Protein AF-A0A653YBW3-F1 (afdb_monomer_lite)

Foldseek 3Di:
DDDDDDDDDDDDDDDPDDDPPPPPPPPVDDDPLLLLLAKKKWKDWQNHFIWIWHRAPPQKIFTGRVDPLVCLPAPFRIWGWDQDPQQWIWTWTDNPPWIKIKIFRADSVFQKTHFIAIDTDPDRHDPGGMIMHLQDQDDDFLSNVAMKKWWFKADPDTWIKIWGRDSVQKIKIFTRDRDSRDDQFRIWIWGWGDDPQKIKIKIDTPRDPWIKIAIWGQDPVQRKTKTAMDTDPDRHDGTIIMIHGSSDD

Sequence (249 aa):
MKTNFYKIPTLLLLAIFGLISCSKDDETSEPAQNKVLLGLFDLTINGSIEANLLFEEGNKVTYGFGTIYDMVAQPGRRATYTIDSNNLIKFSTTDGATTFNYKATYEPSTGKLLNGTYGLGTAFEGGGSFTGQKYNPNSTGFSLIKGYWVGKYNKISEKPFYAVFEENSQITTGADGPSLFIQAGSISKGNYIISGNTISGTCTYIEGAGSYSFTGMYDATTKKITGTYGFGSNTSGEGTFFLENKNHN

Secondary structure (DSSP, 8-state):
-------------------------------HHHHHH-EEEEEEETTTEEEEEEEETTTEEEEEES-STTTTT-TT-EEEEEE-TT-EEEEEEE-SS-EEEEEEEEETTTTEEEEEEEEETT-SSSSEEEEEEE----SSTHHHH-EEEEEEE-SSS-EEEEEEE-TTSEEEEEESSSSTTS-TTSEEEEEEEEETTEEEEEEEETTSS-EEEEEEEEETTTTEEEEEEEETT-SSSSEEEEEEESS--

Radius of gyration: 25.26 Å; chains: 1; bounding box: 99×62×60 Å

Structure (mmCIF, N/CA/C/O backbone):
data_AF-A0A653YBW3-F1
#
_entry.id   AF-A0A653YBW3-F1
#
loop_
_atom_site.group_PDB
_atom_site.id
_atom_site.type_symbol
_atom_site.label_atom_id
_atom_site.label_alt_id
_atom_site.label_comp_id
_atom_site.label_asym_id
_atom_site.label_entity_id
_atom_site.label_seq_id
_atom_site.pdbx_PDB_ins_code
_atom_site.Cartn_x
_atom_site.Cartn_y
_atom_site.Cartn_z
_atom_site.occupancy
_atom_site.B_iso_or_equiv
_atom_site.auth_seq_id
_atom_site.auth_comp_id
_atom_site.auth_asym_id
_atom_site.auth_atom_id
_atom_site.pdbx_PDB_model_num
ATOM 1 N N . MET A 1 1 ? -77.264 -34.589 -36.351 1.00 37.94 1 MET A N 1
ATOM 2 C CA . MET A 1 1 ? -77.207 -35.880 -37.071 1.00 37.94 1 MET A CA 1
ATOM 3 C C . MET A 1 1 ? -75.788 -36.429 -36.916 1.00 37.94 1 MET A C 1
ATOM 5 O O . MET A 1 1 ? -74.868 -35.727 -37.295 1.00 37.94 1 MET A O 1
ATOM 9 N N . LYS A 1 2 ? -75.647 -37.610 -36.290 1.00 34.66 2 LYS A N 1
ATOM 10 C CA . LYS A 1 2 ? -74.469 -38.513 -36.210 1.00 34.66 2 LYS A CA 1
ATOM 11 C C . LYS A 1 2 ? -73.102 -37.974 -35.717 1.00 34.66 2 LYS A C 1
ATOM 13 O O . LYS A 1 2 ? -72.329 -37.394 -36.463 1.00 34.66 2 LYS A O 1
ATOM 18 N N . THR A 1 3 ? -72.842 -38.268 -34.438 1.00 37.47 3 THR A N 1
ATOM 19 C CA . THR A 1 3 ? -71.632 -38.884 -33.833 1.00 37.47 3 THR A CA 1
ATOM 20 C C . THR A 1 3 ? -70.337 -38.997 -34.656 1.00 37.47 3 THR A C 1
ATOM 22 O O . THR A 1 3 ? -70.353 -39.592 -35.729 1.00 37.47 3 THR A O 1
ATOM 25 N N . ASN A 1 4 ? -69.191 -38.659 -34.040 1.00 33.28 4 ASN A N 1
ATOM 26 C CA . ASN A 1 4 ? -68.244 -39.682 -33.555 1.00 33.28 4 ASN A CA 1
ATOM 27 C C . ASN A 1 4 ? -67.143 -39.123 -32.630 1.00 33.28 4 ASN A C 1
ATOM 29 O O . ASN A 1 4 ? -66.404 -38.207 -32.972 1.00 33.28 4 ASN A O 1
ATOM 33 N N . PHE A 1 5 ? -67.042 -39.761 -31.463 1.00 38.62 5 PHE A N 1
ATOM 34 C CA . PHE A 1 5 ? -65.903 -39.784 -30.547 1.00 38.62 5 PHE A CA 1
ATOM 35 C C . PHE A 1 5 ? -64.743 -40.588 -31.151 1.00 38.62 5 PHE A C 1
ATOM 37 O O . PHE A 1 5 ? -64.993 -41.689 -31.630 1.00 38.62 5 PHE A O 1
ATOM 44 N N . TYR A 1 6 ? -63.493 -40.140 -30.976 1.00 34.44 6 TYR A N 1
ATOM 45 C CA . TYR A 1 6 ? -62.326 -41.025 -30.814 1.00 34.44 6 TYR A CA 1
ATOM 46 C C . TYR A 1 6 ? -61.244 -40.382 -29.911 1.00 34.44 6 TYR A C 1
ATOM 48 O O . TYR A 1 6 ? -60.567 -39.441 -30.295 1.00 34.44 6 TYR A O 1
ATOM 56 N N . LYS A 1 7 ? -61.161 -40.913 -28.682 1.00 29.69 7 LYS A N 1
ATOM 57 C CA . LYS A 1 7 ? -59.983 -41.328 -27.878 1.00 29.69 7 LYS A CA 1
ATOM 58 C C . LYS A 1 7 ? -58.704 -40.439 -27.783 1.00 29.69 7 LYS A C 1
ATOM 60 O O . LYS A 1 7 ? -57.866 -40.425 -28.672 1.00 29.69 7 LYS A O 1
ATOM 65 N N . ILE A 1 8 ? -58.569 -39.845 -26.585 1.00 38.62 8 ILE A N 1
ATOM 66 C CA . ILE A 1 8 ? -57.420 -39.477 -25.691 1.00 38.62 8 ILE A CA 1
ATOM 67 C C . ILE A 1 8 ? -56.161 -40.393 -25.866 1.00 38.62 8 ILE A C 1
ATOM 69 O O . ILE A 1 8 ? -56.404 -41.573 -26.139 1.00 38.62 8 ILE A O 1
ATOM 73 N N . PRO A 1 9 ? -54.864 -39.964 -25.687 1.00 41.53 9 PRO A N 1
ATOM 74 C CA . PRO A 1 9 ? -54.309 -39.380 -24.440 1.00 41.53 9 PRO A CA 1
ATOM 75 C C . PRO A 1 9 ? -53.191 -38.296 -24.472 1.00 41.53 9 PRO A C 1
ATOM 77 O O . PRO A 1 9 ? -52.224 -38.379 -25.212 1.00 41.53 9 PRO A O 1
ATOM 80 N N . THR A 1 10 ? -53.321 -37.360 -23.518 1.00 33.19 10 THR A N 1
ATOM 81 C CA . THR A 1 10 ? -52.372 -37.057 -22.416 1.00 33.19 10 THR A CA 1
ATOM 82 C C . THR A 1 10 ? -50.974 -36.449 -22.681 1.00 33.19 10 THR A C 1
ATOM 84 O O . THR A 1 10 ? -50.139 -37.021 -23.367 1.00 33.19 10 THR A O 1
ATOM 87 N N . LEU A 1 11 ? -50.705 -35.382 -21.904 1.00 30.22 11 LEU A N 1
ATOM 88 C CA . LEU A 1 11 ? -49.413 -34.818 -21.456 1.00 30.22 11 LEU A CA 1
ATOM 89 C C . LEU A 1 11 ? -48.608 -33.929 -22.433 1.00 30.22 11 LEU A C 1
ATOM 91 O O . LEU A 1 11 ? -47.812 -34.422 -23.218 1.00 30.22 11 LEU A O 1
ATOM 95 N N . LEU A 1 12 ? -48.691 -32.602 -22.260 1.00 31.30 12 LEU A N 1
ATOM 96 C CA . LEU A 1 12 ? -47.583 -31.816 -21.684 1.00 31.30 12 LEU A CA 1
ATOM 97 C C . LEU A 1 12 ? -48.048 -30.381 -21.372 1.00 31.30 12 LEU A C 1
ATOM 99 O O . LEU A 1 12 ? -48.324 -29.581 -22.261 1.00 31.30 12 LEU A O 1
ATOM 103 N N . LEU A 1 13 ? -48.117 -30.068 -20.082 1.00 34.12 13 LEU A N 1
ATOM 104 C CA . LEU A 1 13 ? -48.164 -28.717 -19.539 1.00 34.12 13 LEU A CA 1
ATOM 105 C C . LEU A 1 13 ? -46.779 -28.487 -18.933 1.00 34.12 13 LEU A C 1
ATOM 107 O O . LEU A 1 13 ? -46.472 -29.158 -17.955 1.00 34.12 13 LEU A O 1
ATOM 111 N N . LEU A 1 14 ? -45.941 -27.597 -19.470 1.00 32.06 14 LEU A N 1
ATOM 112 C CA . LEU A 1 14 ? -44.833 -27.038 -18.687 1.00 32.06 14 LEU A CA 1
ATOM 113 C C . LEU A 1 14 ? -44.337 -25.702 -19.266 1.00 32.06 14 LEU A C 1
ATOM 115 O O . LEU A 1 14 ? -43.696 -25.644 -20.308 1.00 32.06 14 LEU A O 1
ATOM 119 N N . ALA A 1 15 ? -44.684 -24.651 -18.524 1.00 33.03 15 ALA A N 1
ATOM 120 C CA . ALA A 1 15 ? -43.889 -23.468 -18.207 1.00 33.03 15 ALA A CA 1
ATOM 121 C C . ALA A 1 15 ? -43.160 -22.730 -19.348 1.00 33.03 15 ALA A C 1
ATOM 123 O O . ALA A 1 15 ? -42.004 -22.996 -19.664 1.00 33.03 15 ALA A O 1
ATOM 124 N N . ILE A 1 16 ? -43.788 -21.645 -19.810 1.00 39.59 16 ILE A N 1
ATOM 125 C CA . ILE A 1 16 ? -43.070 -20.465 -20.302 1.00 39.59 16 ILE A CA 1
ATOM 126 C C . ILE A 1 16 ? -42.488 -19.757 -19.068 1.00 39.59 16 ILE A C 1
ATOM 128 O O . ILE A 1 16 ? -43.143 -18.928 -18.444 1.00 39.59 16 ILE A O 1
ATOM 132 N N . PHE A 1 17 ? -41.267 -20.126 -18.689 1.00 42.62 17 PHE A N 1
ATOM 133 C CA . PHE A 1 17 ? -40.368 -19.282 -17.904 1.00 42.62 17 PHE A CA 1
ATOM 134 C C . PHE A 1 17 ? -39.073 -19.159 -18.700 1.00 42.62 17 PHE A C 1
ATOM 136 O O . PHE A 1 17 ? -38.342 -20.129 -18.873 1.00 42.62 17 PHE A O 1
ATOM 143 N N . GLY A 1 18 ? -38.825 -17.961 -19.223 1.00 31.19 18 GLY A N 1
ATOM 144 C CA . GLY A 1 18 ? -37.705 -17.672 -20.110 1.00 31.19 18 GLY A CA 1
ATOM 145 C C . GLY A 1 18 ? -37.198 -16.248 -19.929 1.00 31.19 18 GLY A C 1
ATOM 146 O O . GLY A 1 18 ? -37.353 -15.429 -20.820 1.00 31.19 18 GLY A O 1
ATOM 147 N N . LEU A 1 19 ? -36.599 -16.009 -18.760 1.00 36.69 19 LEU A N 1
ATOM 148 C CA . LEU A 1 19 ? -35.452 -15.120 -18.537 1.00 36.69 19 LEU A CA 1
ATOM 149 C C . LEU A 1 19 ? -35.658 -13.613 -18.784 1.00 36.69 19 LEU A C 1
ATOM 151 O O . LEU A 1 19 ? -35.244 -13.052 -19.795 1.00 36.69 19 LEU A O 1
ATOM 155 N N . ILE A 1 20 ? -36.129 -12.927 -17.737 1.00 37.75 20 ILE A N 1
ATOM 156 C CA . ILE A 1 20 ? -35.604 -11.596 -17.406 1.00 37.75 20 ILE A CA 1
ATOM 157 C C . ILE A 1 20 ? -34.143 -11.822 -17.004 1.00 37.75 20 ILE A C 1
ATOM 159 O O . ILE A 1 20 ? -33.853 -12.274 -15.897 1.00 37.75 20 ILE A O 1
ATOM 163 N N . SER A 1 21 ? -33.224 -11.582 -17.936 1.00 34.16 21 SER A N 1
ATOM 164 C CA . SER A 1 21 ? -31.803 -11.481 -17.629 1.00 34.16 21 SER A CA 1
ATOM 165 C C . SER A 1 21 ? -31.597 -10.196 -16.834 1.00 34.16 21 SER A C 1
ATOM 167 O O . SER A 1 21 ? -31.519 -9.113 -17.409 1.00 34.16 21 SER A O 1
ATOM 169 N N . CYS A 1 22 ? -31.527 -10.307 -15.508 1.00 33.34 22 CYS A N 1
ATOM 170 C CA . CYS A 1 22 ? -30.838 -9.311 -14.699 1.00 33.34 22 CYS A CA 1
ATOM 171 C C . CYS A 1 22 ? -29.383 -9.277 -15.177 1.00 33.34 22 CYS A C 1
ATOM 173 O O . CYS A 1 22 ? -28.614 -10.185 -14.860 1.00 33.34 22 CYS A O 1
ATOM 175 N N . SER A 1 23 ? -29.007 -8.253 -15.946 1.00 36.53 23 SER A N 1
ATOM 176 C CA . SER A 1 23 ? -27.605 -7.871 -16.061 1.00 36.53 23 SER A CA 1
ATOM 177 C C . SER A 1 23 ? -27.161 -7.473 -14.658 1.00 36.53 23 SER A C 1
ATOM 179 O O . SER A 1 23 ? -27.485 -6.388 -14.178 1.00 36.53 23 SER A O 1
ATOM 181 N N . LYS A 1 24 ? -26.494 -8.392 -13.958 1.00 37.97 24 LYS A N 1
ATOM 182 C CA . LYS A 1 24 ? -25.564 -7.979 -12.916 1.00 37.97 24 LYS A CA 1
ATOM 183 C C . LYS A 1 24 ? -24.558 -7.085 -13.616 1.00 37.97 24 LYS A C 1
ATOM 185 O O . LYS A 1 24 ? -23.998 -7.500 -14.628 1.00 37.97 24 LYS A O 1
ATOM 190 N N . ASP A 1 25 ? -24.421 -5.871 -13.110 1.00 38.66 25 ASP A N 1
ATOM 191 C CA . ASP A 1 25 ? -23.331 -4.985 -13.468 1.00 38.66 25 ASP A CA 1
ATOM 192 C C . ASP A 1 25 ? -22.033 -5.798 -13.480 1.00 38.66 25 ASP A C 1
ATOM 194 O O . ASP A 1 25 ? -21.747 -6.538 -12.532 1.00 38.66 25 ASP A O 1
ATOM 198 N N . ASP A 1 26 ? -21.305 -5.719 -14.593 1.00 37.00 26 ASP A N 1
ATOM 199 C CA . ASP A 1 26 ? -19.960 -6.258 -14.724 1.00 37.00 26 ASP A CA 1
ATOM 200 C C . ASP A 1 26 ? -19.077 -5.557 -13.682 1.00 37.00 26 ASP A C 1
ATOM 202 O O . ASP A 1 26 ? -18.454 -4.528 -13.946 1.00 37.00 26 ASP A O 1
ATOM 206 N N . GLU A 1 27 ? -18.990 -6.122 -12.476 1.00 39.19 27 GLU A N 1
ATOM 207 C CA . GLU A 1 27 ? -17.760 -6.024 -11.706 1.00 39.19 27 GLU A CA 1
ATOM 208 C C . GLU A 1 27 ? -16.686 -6.651 -12.593 1.00 39.19 27 GLU A C 1
ATOM 210 O O . GLU A 1 27 ? -16.589 -7.874 -12.705 1.00 39.19 27 GLU A O 1
ATOM 215 N N . THR A 1 28 ? -15.926 -5.812 -13.296 1.00 44.81 28 THR A N 1
ATOM 216 C CA . THR A 1 28 ? -14.785 -6.238 -14.100 1.00 44.81 28 THR A CA 1
ATOM 217 C C . THR A 1 28 ? -13.853 -7.033 -13.196 1.00 44.81 28 THR A C 1
ATOM 219 O O . THR A 1 28 ? -13.110 -6.461 -12.398 1.00 44.81 28 THR A O 1
ATOM 222 N N . SER A 1 29 ? -13.937 -8.360 -13.262 1.00 57.56 29 SER A N 1
ATOM 223 C CA . SER A 1 29 ? -13.185 -9.226 -12.370 1.00 57.56 29 SER A CA 1
ATOM 224 C C . SER A 1 29 ? -11.706 -9.102 -12.716 1.00 57.56 29 SER A C 1
ATOM 226 O O . SER A 1 29 ? -11.280 -9.520 -13.794 1.00 57.56 29 SER A O 1
ATOM 228 N N . GLU A 1 30 ? -10.925 -8.514 -11.813 1.00 61.69 30 GLU A N 1
ATOM 229 C CA . GLU A 1 30 ? -9.475 -8.421 -11.956 1.00 61.69 30 GLU A CA 1
ATOM 230 C C . GLU A 1 30 ? -8.876 -9.835 -12.120 1.00 61.69 30 GLU A C 1
ATOM 232 O O . GLU A 1 30 ? -9.265 -10.750 -11.376 1.00 61.69 30 GLU A O 1
ATOM 237 N N . PRO A 1 31 ? -7.976 -10.063 -13.101 1.00 63.50 31 PRO A N 1
ATOM 238 C CA . PRO A 1 31 ? -7.475 -11.400 -13.382 1.00 63.50 31 PRO A CA 1
ATOM 239 C C . PRO A 1 31 ? -6.697 -11.943 -12.181 1.00 63.50 31 PRO A C 1
ATOM 241 O O . PRO A 1 31 ? -6.038 -11.206 -11.449 1.00 63.50 31 PRO A O 1
ATOM 244 N N . ALA A 1 32 ? -6.764 -13.261 -11.984 1.00 72.94 32 ALA A N 1
ATOM 245 C CA . ALA A 1 32 ? -6.237 -13.920 -10.788 1.00 72.94 32 ALA A CA 1
ATOM 246 C C . ALA A 1 32 ? -4.762 -13.585 -10.506 1.00 72.94 32 ALA A C 1
ATOM 248 O O . ALA A 1 32 ? -4.379 -13.429 -9.353 1.00 72.94 32 ALA A O 1
ATOM 249 N N . GLN A 1 33 ? -3.957 -13.420 -11.557 1.00 72.25 33 GLN A N 1
ATOM 250 C CA . GLN A 1 33 ? -2.538 -13.087 -11.462 1.00 72.25 33 GLN A CA 1
ATOM 251 C C . GLN A 1 33 ? -2.285 -11.711 -10.821 1.00 72.25 33 GLN A C 1
ATOM 253 O O . GLN A 1 33 ? -1.340 -11.554 -10.052 1.00 72.25 33 GLN A O 1
ATOM 258 N N . ASN A 1 34 ? -3.168 -10.742 -11.064 1.00 76.50 34 ASN A N 1
ATOM 259 C CA . ASN A 1 34 ? -3.069 -9.393 -10.504 1.00 76.50 34 ASN A CA 1
ATOM 260 C C . ASN A 1 34 ? -3.438 -9.398 -9.018 1.00 76.50 34 ASN A C 1
ATOM 262 O O . ASN A 1 34 ? -2.811 -8.709 -8.218 1.00 76.50 34 ASN A O 1
ATOM 266 N N . LYS A 1 35 ? -4.381 -10.261 -8.617 1.00 78.62 35 LYS A N 1
ATOM 267 C CA . LYS A 1 35 ? -4.765 -10.411 -7.206 1.00 78.62 35 LYS A CA 1
ATOM 268 C C . LYS A 1 35 ? -3.614 -10.887 -6.323 1.00 78.62 35 LYS A C 1
ATOM 270 O O . LYS A 1 35 ? -3.547 -10.498 -5.162 1.00 78.62 35 LYS A O 1
ATOM 275 N N . VAL A 1 36 ? -2.689 -11.684 -6.863 1.00 84.56 36 VAL A N 1
ATOM 276 C CA . VAL A 1 36 ? -1.523 -12.161 -6.098 1.00 84.56 36 VAL A CA 1
ATOM 277 C C . VAL A 1 36 ? -0.568 -11.008 -5.751 1.00 84.56 36 VAL A C 1
ATOM 279 O O . VAL A 1 36 ? 0.085 -11.030 -4.705 1.00 84.56 36 VAL A O 1
ATOM 282 N N . LEU A 1 37 ? -0.533 -9.963 -6.583 1.00 91.06 37 LEU A N 1
ATOM 283 C CA . LEU A 1 37 ? 0.321 -8.799 -6.365 1.00 91.06 37 LEU A CA 1
ATOM 284 C C . LEU A 1 37 ? -0.200 -7.824 -5.326 1.00 91.06 37 LEU A C 1
ATOM 286 O O . LEU A 1 37 ? 0.612 -7.086 -4.790 1.00 91.06 37 LEU A O 1
ATOM 290 N N . LEU A 1 38 ? -1.499 -7.810 -5.028 1.00 91.94 38 LEU A N 1
ATOM 291 C CA . LEU A 1 38 ? -2.073 -6.851 -4.084 1.00 91.94 38 LEU A CA 1
ATOM 292 C C . LEU A 1 38 ? -1.309 -6.867 -2.758 1.00 91.94 38 LEU A C 1
ATOM 294 O O . LEU A 1 38 ? -1.116 -7.930 -2.171 1.00 91.94 38 LEU A O 1
ATOM 298 N N . GLY A 1 39 ? -0.866 -5.696 -2.302 1.00 93.94 39 GLY A N 1
ATOM 299 C CA . GLY A 1 39 ? -0.124 -5.550 -1.055 1.00 93.94 39 GLY A CA 1
ATOM 300 C C . GLY A 1 39 ? 1.074 -4.605 -1.124 1.00 93.94 39 GLY A C 1
ATOM 301 O O . GLY A 1 39 ? 1.464 -4.102 -2.180 1.00 93.94 39 GLY A O 1
ATOM 302 N N . LEU A 1 40 ? 1.657 -4.373 0.051 1.00 94.62 40 LEU A N 1
ATOM 303 C CA . LEU A 1 40 ? 2.881 -3.599 0.246 1.00 94.62 40 LEU A CA 1
ATOM 304 C C . LEU A 1 40 ? 4.116 -4.486 0.049 1.00 94.62 40 LEU A C 1
ATOM 306 O O . LEU A 1 40 ? 4.190 -5.590 0.588 1.00 94.62 40 LEU A O 1
ATOM 310 N N . PHE A 1 41 ? 5.100 -3.975 -0.680 1.00 94.81 41 PHE A N 1
ATOM 311 C CA . PHE A 1 41 ? 6.393 -4.594 -0.931 1.00 94.81 41 PHE A CA 1
ATOM 312 C C . PHE A 1 41 ? 7.493 -3.691 -0.397 1.00 94.81 41 PHE A C 1
ATOM 314 O O . PHE A 1 41 ? 7.485 -2.484 -0.647 1.00 94.81 41 PHE A O 1
ATOM 321 N N . ASP A 1 42 ? 8.465 -4.293 0.274 1.00 93.31 42 ASP A N 1
ATOM 322 C CA . ASP A 1 42 ? 9.748 -3.655 0.540 1.00 93.31 42 ASP A CA 1
ATOM 323 C C . ASP A 1 42 ? 10.657 -3.850 -0.671 1.00 93.31 42 ASP A C 1
ATOM 325 O O . ASP A 1 42 ? 10.697 -4.933 -1.263 1.00 93.31 42 ASP A O 1
ATOM 329 N N . LEU A 1 43 ? 11.369 -2.795 -1.050 1.00 94.06 43 LEU A N 1
ATOM 330 C CA . LEU A 1 43 ? 12.325 -2.777 -2.146 1.00 94.06 43 LEU A CA 1
ATOM 331 C C . LEU A 1 43 ? 13.732 -2.494 -1.629 1.00 94.06 43 LEU A C 1
ATOM 333 O O . LEU A 1 43 ? 13.931 -1.660 -0.747 1.00 94.06 43 LEU A O 1
ATOM 337 N N . THR A 1 44 ? 14.714 -3.087 -2.300 1.00 95.00 44 THR A N 1
ATOM 338 C CA . THR A 1 44 ? 16.110 -2.655 -2.227 1.00 95.00 44 THR A CA 1
ATOM 339 C C . THR A 1 44 ? 16.579 -2.272 -3.623 1.00 95.00 44 THR A C 1
ATOM 341 O O . THR A 1 44 ? 16.703 -3.122 -4.506 1.00 95.00 44 THR A O 1
ATOM 344 N N . ILE A 1 45 ? 16.845 -0.986 -3.833 1.00 93.81 45 ILE A N 1
ATOM 345 C CA . ILE A 1 45 ? 17.334 -0.425 -5.093 1.00 93.81 45 ILE A CA 1
ATOM 346 C C . ILE A 1 45 ? 18.856 -0.290 -5.014 1.00 93.81 45 ILE A C 1
ATOM 348 O O . ILE A 1 45 ? 19.404 0.199 -4.026 1.00 93.81 45 ILE A O 1
ATOM 352 N N . ASN A 1 46 ? 19.547 -0.747 -6.059 1.00 95.06 46 ASN A N 1
ATOM 353 C CA . ASN A 1 46 ? 21.008 -0.727 -6.190 1.00 95.06 46 ASN A CA 1
ATOM 354 C C . ASN A 1 46 ? 21.752 -1.301 -4.965 1.00 95.06 46 ASN A C 1
ATOM 356 O O . ASN A 1 46 ? 22.876 -0.908 -4.668 1.00 95.06 46 ASN A O 1
ATOM 360 N N . GLY A 1 47 ? 21.114 -2.237 -4.254 1.00 92.12 47 GLY A N 1
ATOM 361 C CA . GLY A 1 47 ? 21.681 -2.944 -3.106 1.00 92.12 47 GLY A CA 1
ATOM 362 C C . GLY A 1 47 ? 21.681 -2.184 -1.776 1.00 92.12 47 GLY A C 1
ATOM 363 O O . GLY A 1 47 ? 22.095 -2.770 -0.782 1.00 92.12 47 GLY A O 1
ATOM 364 N N . SER A 1 48 ? 21.232 -0.925 -1.722 1.00 91.88 48 SER A N 1
ATOM 365 C CA . SER A 1 48 ? 21.331 -0.117 -0.492 1.00 91.88 48 SER A CA 1
ATOM 366 C C . SER A 1 48 ? 20.201 0.880 -0.250 1.00 91.88 48 SER A C 1
ATOM 368 O O . SER A 1 48 ? 20.048 1.347 0.875 1.00 91.88 48 SER A O 1
ATOM 370 N N . ILE A 1 49 ? 19.422 1.234 -1.271 1.00 92.00 49 ILE A N 1
ATOM 371 C CA . ILE A 1 49 ? 18.363 2.235 -1.140 1.00 92.00 49 ILE A CA 1
ATOM 372 C C . ILE A 1 49 ? 17.052 1.521 -0.826 1.00 92.00 49 ILE A C 1
ATOM 374 O O . ILE A 1 49 ? 16.571 0.721 -1.631 1.00 92.00 49 ILE A O 1
ATOM 378 N N . GLU A 1 50 ? 16.473 1.830 0.328 1.00 91.44 50 GLU A N 1
ATOM 379 C CA . GLU A 1 50 ? 15.174 1.308 0.745 1.00 91.44 50 GLU A CA 1
ATOM 380 C C . GLU A 1 50 ? 14.031 2.110 0.118 1.00 91.44 50 GLU A C 1
ATOM 382 O O . GLU A 1 50 ? 14.070 3.339 0.006 1.00 91.44 50 GLU A O 1
ATOM 387 N N . ALA A 1 51 ? 13.012 1.391 -0.334 1.00 91.50 51 ALA A N 1
ATOM 388 C CA . ALA A 1 51 ? 11.826 1.953 -0.959 1.00 91.50 51 ALA A CA 1
ATOM 389 C C . ALA A 1 51 ? 10.640 1.001 -0.772 1.00 91.50 51 ALA A C 1
ATOM 391 O O . ALA A 1 51 ? 10.805 -0.140 -0.338 1.00 91.50 51 ALA A O 1
ATOM 392 N N . ASN A 1 52 ? 9.449 1.440 -1.171 1.00 92.69 52 ASN A N 1
ATOM 393 C CA . ASN A 1 52 ? 8.250 0.614 -1.155 1.00 92.69 52 ASN A CA 1
ATOM 394 C C . ASN A 1 52 ? 7.506 0.638 -2.488 1.00 92.69 52 ASN A C 1
ATOM 396 O O . ASN A 1 52 ? 7.490 1.645 -3.197 1.00 92.69 52 ASN A O 1
ATOM 400 N N . LEU A 1 53 ? 6.842 -0.475 -2.802 1.00 93.81 53 LEU A N 1
ATOM 401 C CA . LEU A 1 53 ? 5.752 -0.501 -3.776 1.00 93.81 53 LEU A CA 1
ATOM 402 C C . LEU A 1 53 ? 4.473 -0.904 -3.073 1.00 93.81 53 LEU A C 1
ATOM 404 O O . LEU A 1 53 ? 4.457 -1.872 -2.321 1.00 93.81 53 LEU A O 1
ATOM 408 N N . LEU A 1 54 ? 3.392 -0.204 -3.368 1.00 94.06 54 LEU A N 1
ATOM 409 C CA . LEU A 1 54 ? 2.054 -0.635 -3.006 1.00 94.06 54 LEU A CA 1
ATOM 410 C C . LEU A 1 54 ? 1.304 -0.997 -4.279 1.00 94.06 54 LEU A C 1
ATOM 412 O O . LEU A 1 54 ? 1.049 -0.114 -5.093 1.00 94.06 54 LEU A O 1
ATOM 416 N N . PHE A 1 55 ? 0.944 -2.267 -4.430 1.00 93.38 55 PHE A N 1
ATOM 417 C CA . PHE A 1 55 ? 0.045 -2.731 -5.480 1.00 93.38 55 PHE A CA 1
ATOM 418 C C . PHE A 1 55 ? -1.387 -2.777 -4.946 1.00 93.38 55 PHE A C 1
ATOM 420 O O . PHE A 1 55 ? -1.651 -3.363 -3.894 1.00 93.38 55 PHE A O 1
ATOM 427 N N . GLU A 1 56 ? -2.310 -2.170 -5.682 1.00 90.94 56 GLU A N 1
ATOM 428 C CA . GLU A 1 56 ? -3.725 -2.059 -5.332 1.00 90.94 56 GLU A CA 1
ATOM 429 C C . GLU A 1 56 ? -4.613 -2.563 -6.473 1.00 90.94 56 GLU A C 1
ATOM 431 O O . GLU A 1 56 ? -4.159 -2.738 -7.610 1.00 90.94 56 GLU A O 1
ATOM 436 N N . GLU A 1 57 ? -5.896 -2.745 -6.158 1.00 87.50 57 GLU A N 1
ATOM 437 C CA . GLU A 1 57 ? -6.920 -3.143 -7.122 1.00 87.50 57 GLU A CA 1
ATOM 438 C C . GLU A 1 57 ? -6.995 -2.166 -8.304 1.00 87.50 57 GLU A C 1
ATOM 440 O O . GLU A 1 57 ? -6.693 -0.969 -8.200 1.00 87.50 57 GLU A O 1
ATOM 445 N N . GLY A 1 58 ? -7.407 -2.689 -9.460 1.00 86.44 58 GLY A N 1
ATOM 446 C CA . GLY A 1 58 ? -7.486 -1.906 -10.694 1.00 86.44 58 GLY A CA 1
ATOM 447 C C . GLY A 1 58 ? -6.116 -1.650 -11.323 1.00 86.44 58 GLY A C 1
ATOM 448 O O . GLY A 1 58 ? -5.914 -0.627 -11.988 1.00 86.44 58 GLY A O 1
ATOM 449 N N . ASN A 1 59 ? -5.178 -2.579 -11.114 1.00 90.31 59 ASN A N 1
ATOM 450 C CA . ASN A 1 59 ? -3.818 -2.548 -11.645 1.00 90.31 59 ASN A CA 1
ATOM 451 C C . ASN A 1 59 ? -3.031 -1.302 -11.242 1.00 90.31 59 ASN A C 1
ATOM 453 O O . ASN A 1 59 ? -2.284 -0.748 -12.052 1.00 90.31 59 ASN A O 1
ATOM 457 N N . LYS A 1 60 ? -3.208 -0.819 -10.013 1.00 90.19 60 LYS A N 1
ATOM 458 C CA . LYS A 1 60 ? -2.534 0.394 -9.550 1.00 90.19 60 LYS A CA 1
ATOM 459 C C . LYS A 1 60 ? -1.286 0.055 -8.762 1.00 90.19 60 LYS A C 1
ATOM 461 O O . LYS A 1 60 ? -1.256 -0.918 -8.018 1.00 90.19 60 LYS A O 1
ATOM 466 N N . VAL A 1 61 ? -0.246 0.858 -8.954 1.00 92.19 61 VAL A N 1
ATOM 467 C CA . VAL A 1 61 ? 0.999 0.749 -8.198 1.00 92.19 61 VAL A CA 1
ATOM 468 C C . VAL A 1 61 ? 1.463 2.128 -7.762 1.00 92.19 61 VAL A C 1
ATOM 470 O O . VAL A 1 61 ? 1.500 3.052 -8.575 1.00 92.19 61 VAL A O 1
ATOM 473 N N . THR A 1 62 ? 1.830 2.266 -6.495 1.00 90.38 62 THR A N 1
ATOM 474 C CA . THR A 1 62 ? 2.431 3.485 -5.948 1.00 90.38 62 THR A CA 1
ATOM 475 C C . THR A 1 62 ? 3.863 3.200 -5.532 1.00 90.38 62 THR A C 1
ATOM 477 O O . THR A 1 62 ? 4.119 2.222 -4.832 1.00 90.38 62 THR A O 1
ATOM 480 N N . TYR A 1 63 ? 4.786 4.058 -5.961 1.00 87.75 63 TYR A N 1
ATOM 481 C CA . TYR A 1 63 ? 6.193 3.994 -5.576 1.00 87.75 63 TYR A CA 1
ATOM 482 C C . TYR A 1 63 ? 6.499 4.965 -4.440 1.00 87.75 63 TYR A C 1
ATOM 484 O O . TYR A 1 63 ? 6.314 6.164 -4.628 1.00 87.75 63 TYR A O 1
ATOM 492 N N . GLY A 1 64 ? 6.996 4.439 -3.316 1.00 78.75 64 GLY A N 1
ATOM 493 C CA . GLY A 1 64 ? 7.494 5.168 -2.148 1.00 78.75 64 GLY A CA 1
ATOM 494 C C . GLY A 1 64 ? 9.014 5.208 -2.080 1.00 78.75 64 GLY A C 1
ATOM 495 O O . GLY A 1 64 ? 9.653 4.161 -2.057 1.00 78.75 64 GLY A O 1
ATOM 496 N N . PHE A 1 65 ? 9.597 6.406 -2.018 1.00 76.94 65 PHE A N 1
ATOM 497 C CA . PHE A 1 65 ? 11.002 6.606 -1.648 1.00 76.94 65 PHE A CA 1
ATOM 498 C C . PHE A 1 65 ? 11.072 6.788 -0.128 1.00 76.94 65 PHE A C 1
ATOM 500 O O . PHE A 1 65 ? 10.655 7.827 0.374 1.00 76.94 65 PHE A O 1
ATOM 507 N N . GLY A 1 66 ? 11.528 5.767 0.598 1.00 76.25 66 GLY A N 1
ATOM 508 C CA . GLY A 1 66 ? 11.405 5.686 2.057 1.00 76.25 66 GLY A CA 1
ATOM 509 C C . GLY A 1 66 ? 10.085 5.057 2.509 1.00 76.25 66 GLY A C 1
ATOM 510 O O . GLY A 1 66 ? 10.116 3.973 3.076 1.00 76.25 66 GLY A O 1
ATOM 511 N N . THR A 1 67 ? 8.946 5.705 2.236 1.00 86.50 67 THR A N 1
ATOM 512 C CA . THR A 1 67 ? 7.606 5.236 2.648 1.00 86.50 67 THR A CA 1
ATOM 513 C C . THR A 1 67 ? 6.509 5.591 1.640 1.00 86.50 67 THR A C 1
ATOM 515 O O . THR A 1 67 ? 6.674 6.460 0.777 1.00 86.50 67 THR A O 1
ATOM 518 N N . ILE A 1 68 ? 5.354 4.927 1.740 1.00 89.00 68 ILE A N 1
ATOM 519 C CA . ILE A 1 68 ? 4.128 5.321 1.028 1.00 89.00 68 ILE A CA 1
ATOM 520 C C . ILE A 1 68 ? 3.598 6.650 1.579 1.00 89.00 68 ILE A C 1
ATOM 522 O O . ILE A 1 68 ? 3.142 7.490 0.799 1.00 89.00 68 ILE A O 1
ATOM 526 N N . TYR A 1 69 ? 3.724 6.868 2.891 1.00 86.25 69 TYR A N 1
ATOM 527 C CA . TYR A 1 69 ? 3.376 8.105 3.594 1.00 86.25 69 TYR A CA 1
ATOM 528 C C . TYR A 1 69 ? 3.940 9.382 2.954 1.00 86.25 69 TYR A C 1
ATOM 530 O O . TYR A 1 69 ? 3.259 10.414 2.905 1.00 86.25 69 TYR A O 1
ATOM 538 N N . ASP A 1 70 ? 5.153 9.325 2.409 1.00 82.06 70 ASP A N 1
ATOM 539 C CA . ASP A 1 70 ? 5.803 10.486 1.792 1.00 82.06 70 ASP A CA 1
ATOM 540 C C . ASP A 1 70 ? 5.278 10.812 0.383 1.00 82.06 70 ASP A C 1
ATOM 542 O O . ASP A 1 70 ? 5.479 11.916 -0.132 1.00 82.06 70 ASP A O 1
ATOM 546 N N . MET A 1 71 ? 4.555 9.882 -0.240 1.00 78.25 71 MET A N 1
ATOM 547 C CA . MET A 1 71 ? 4.096 10.006 -1.630 1.00 78.25 71 MET A CA 1
ATOM 548 C C . MET A 1 71 ? 2.661 10.482 -1.760 1.00 78.25 71 MET A C 1
ATOM 550 O O . MET A 1 71 ? 2.225 10.854 -2.845 1.00 78.25 71 MET A O 1
ATOM 554 N N . VAL A 1 72 ? 1.924 10.499 -0.655 1.00 76.44 72 VAL A N 1
ATOM 555 C CA . VAL A 1 72 ? 0.482 10.748 -0.647 1.00 76.44 72 VAL A CA 1
ATOM 556 C C . VAL A 1 72 ? 0.112 12.149 -1.139 1.00 76.44 72 VAL A C 1
ATOM 558 O O . VAL A 1 72 ? -0.963 12.346 -1.692 1.00 76.44 72 VAL A O 1
ATOM 561 N N . ALA A 1 73 ? 1.020 13.115 -0.995 1.00 70.12 73 ALA A N 1
ATOM 562 C CA . ALA A 1 73 ? 0.841 14.485 -1.474 1.00 70.12 73 ALA A CA 1
ATOM 563 C C . ALA A 1 73 ? 1.502 14.755 -2.842 1.00 70.12 73 ALA A C 1
ATOM 565 O O . ALA A 1 73 ? 1.477 15.891 -3.310 1.00 70.12 73 ALA A O 1
ATOM 566 N N . GLN A 1 74 ? 2.133 13.755 -3.470 1.00 71.44 74 GLN A N 1
ATOM 567 C CA . GLN A 1 74 ? 2.897 13.943 -4.704 1.00 71.44 74 GLN A CA 1
ATOM 568 C C . GLN A 1 74 ? 2.114 13.465 -5.940 1.00 71.44 74 GLN A C 1
ATOM 570 O O . GLN A 1 74 ? 1.848 12.267 -6.079 1.00 71.44 74 GLN A O 1
ATOM 575 N N . PRO A 1 75 ? 1.793 14.362 -6.891 1.00 67.06 75 PRO A N 1
ATOM 576 C CA . PRO A 1 75 ? 1.227 13.969 -8.179 1.00 67.06 75 PRO A CA 1
ATOM 577 C C . PRO A 1 75 ? 2.156 13.013 -8.945 1.00 67.06 75 PRO A C 1
ATOM 579 O O . PRO A 1 75 ? 3.376 13.110 -8.850 1.00 67.06 75 PRO A O 1
ATOM 582 N N . GLY A 1 76 ? 1.591 12.095 -9.736 1.00 66.31 76 GLY A N 1
ATOM 583 C CA . GLY A 1 76 ? 2.360 11.244 -10.665 1.00 66.31 76 GLY A CA 1
ATOM 584 C C . GLY A 1 76 ? 3.073 10.027 -10.052 1.00 66.31 76 GLY A C 1
ATOM 585 O O . GLY A 1 76 ? 3.632 9.209 -10.787 1.00 66.31 76 GLY A O 1
ATOM 586 N N . ARG A 1 77 ? 3.009 9.848 -8.724 1.00 76.25 77 ARG A N 1
ATOM 587 C CA . ARG A 1 77 ? 3.640 8.719 -8.006 1.00 76.25 77 ARG A CA 1
ATOM 588 C C . ARG A 1 77 ? 2.842 7.418 -8.015 1.00 76.25 77 ARG A C 1
ATOM 590 O O . ARG A 1 77 ? 3.376 6.369 -7.654 1.00 76.25 77 ARG A O 1
ATOM 597 N N . ARG A 1 78 ? 1.594 7.482 -8.478 1.00 85.75 78 ARG A N 1
ATOM 598 C CA . ARG A 1 78 ? 0.731 6.331 -8.729 1.00 85.75 78 ARG A CA 1
ATOM 599 C C . ARG A 1 78 ? 0.620 6.081 -10.225 1.00 85.75 78 ARG A C 1
ATOM 601 O O . ARG A 1 78 ? 0.277 6.979 -10.989 1.00 85.75 78 ARG A O 1
ATOM 608 N N . ALA A 1 79 ? 0.870 4.847 -10.623 1.00 89.44 79 ALA A N 1
ATOM 609 C CA . ALA A 1 79 ? 0.839 4.395 -11.999 1.00 89.44 79 ALA A CA 1
ATOM 610 C C . ALA A 1 79 ? -0.147 3.244 -12.180 1.00 89.44 79 ALA A C 1
ATOM 612 O O . ALA A 1 79 ? -0.708 2.708 -11.223 1.00 89.44 79 ALA A O 1
ATOM 613 N N . THR A 1 80 ? -0.343 2.866 -13.440 1.00 91.88 80 THR A N 1
ATOM 614 C CA . THR A 1 80 ? -0.958 1.584 -13.785 1.00 91.88 80 THR A CA 1
ATOM 615 C C . THR A 1 80 ? 0.156 0.608 -14.138 1.00 91.88 80 THR A C 1
ATOM 617 O O . THR A 1 80 ? 1.086 0.985 -14.855 1.00 91.88 80 THR A O 1
ATOM 620 N N . TYR A 1 81 ? 0.078 -0.620 -13.639 1.00 94.00 81 TYR A N 1
ATOM 621 C CA . TYR A 1 81 ? 0.996 -1.687 -14.014 1.00 94.00 81 TYR A CA 1
ATOM 622 C C . TYR A 1 81 ? 0.344 -2.670 -14.986 1.00 94.00 81 TYR A C 1
ATOM 624 O O . TYR A 1 81 ? -0.875 -2.758 -15.116 1.00 94.00 81 TYR A O 1
ATOM 632 N N . THR A 1 82 ? 1.187 -3.424 -15.676 1.00 94.50 82 THR A N 1
ATOM 633 C CA . THR A 1 82 ? 0.803 -4.617 -16.431 1.00 94.50 82 THR A CA 1
ATOM 634 C C . THR A 1 82 ? 1.575 -5.803 -15.887 1.00 94.50 82 THR A C 1
ATOM 636 O O . THR A 1 82 ? 2.676 -5.623 -15.368 1.00 94.50 82 THR A O 1
ATOM 639 N N . ILE A 1 83 ? 1.004 -6.996 -16.004 1.00 93.44 83 ILE A N 1
ATOM 640 C CA . ILE A 1 83 ? 1.677 -8.266 -15.750 1.00 93.44 83 ILE A CA 1
ATOM 641 C C . ILE A 1 83 ? 1.312 -9.222 -16.884 1.00 93.44 83 ILE A C 1
ATOM 643 O O . ILE A 1 83 ? 0.151 -9.292 -17.289 1.00 93.44 83 ILE A O 1
ATOM 647 N N . ASP A 1 84 ? 2.312 -9.888 -17.454 1.00 92.50 84 ASP A N 1
ATOM 648 C CA . ASP A 1 84 ? 2.113 -10.857 -18.532 1.00 92.50 84 ASP A CA 1
ATOM 649 C C . ASP A 1 84 ? 2.068 -12.301 -18.012 1.00 92.50 84 ASP A C 1
ATOM 651 O O . ASP A 1 84 ? 2.276 -12.564 -16.829 1.00 92.50 84 ASP A O 1
ATOM 655 N N . SER A 1 85 ? 1.854 -13.270 -18.903 1.00 89.88 85 SER A N 1
ATOM 656 C CA . SER A 1 85 ? 1.783 -14.695 -18.549 1.00 89.88 85 SER A CA 1
ATOM 657 C C . SER A 1 85 ? 3.062 -15.270 -17.923 1.00 89.88 85 SER A C 1
ATOM 659 O O . SER A 1 85 ? 3.013 -16.356 -17.356 1.00 89.88 85 SER A O 1
ATOM 661 N N . ASN A 1 86 ? 4.198 -14.571 -18.016 1.00 91.12 86 ASN A N 1
ATOM 662 C CA . ASN A 1 86 ? 5.474 -14.958 -17.409 1.00 91.12 86 ASN A CA 1
ATOM 663 C C . ASN A 1 86 ? 5.719 -14.244 -16.069 1.00 91.12 86 ASN A C 1
ATOM 665 O O . ASN A 1 86 ? 6.848 -14.214 -15.580 1.00 91.12 86 ASN A O 1
ATOM 669 N N . ASN A 1 87 ? 4.679 -13.638 -15.489 1.00 94.06 87 ASN A N 1
ATOM 670 C CA . ASN A 1 87 ? 4.747 -12.791 -14.301 1.00 94.06 87 ASN A CA 1
ATOM 671 C C . ASN A 1 87 ? 5.659 -11.562 -14.463 1.00 94.06 87 ASN A C 1
ATOM 673 O O . ASN A 1 87 ? 6.127 -11.012 -13.464 1.00 94.06 87 ASN A O 1
ATOM 677 N N . LEU A 1 88 ? 5.939 -11.116 -15.693 1.00 96.31 88 LEU A N 1
ATOM 678 C CA . LEU A 1 88 ? 6.731 -9.911 -15.906 1.00 96.31 88 LEU A CA 1
ATOM 679 C C . LEU A 1 88 ? 5.855 -8.684 -15.676 1.00 96.31 88 LEU A C 1
ATOM 681 O O . LEU A 1 88 ? 4.954 -8.390 -16.459 1.00 96.31 88 LEU A O 1
ATOM 685 N N . ILE A 1 89 ? 6.164 -7.949 -14.616 1.00 97.12 89 ILE A N 1
ATOM 686 C CA . ILE A 1 89 ? 5.504 -6.702 -14.253 1.00 97.12 89 ILE A CA 1
ATOM 687 C C . ILE A 1 89 ? 6.196 -5.546 -14.950 1.00 97.12 89 ILE A C 1
ATOM 689 O O . ILE A 1 89 ? 7.427 -5.497 -14.987 1.00 97.12 89 ILE A O 1
ATOM 693 N N . LYS A 1 90 ? 5.412 -4.592 -15.453 1.00 96.81 90 LYS A N 1
ATOM 694 C CA . LYS A 1 90 ? 5.907 -3.317 -15.982 1.00 96.81 90 LYS A CA 1
ATOM 695 C C . LYS A 1 90 ? 5.021 -2.165 -15.548 1.00 96.81 90 LYS A C 1
ATOM 697 O O . LYS A 1 90 ? 3.800 -2.265 -15.651 1.00 96.81 90 LYS A O 1
ATOM 702 N N . PHE A 1 91 ? 5.635 -1.065 -15.134 1.00 95.31 91 PHE A N 1
ATOM 703 C CA . PHE A 1 91 ? 4.944 0.192 -14.865 1.00 95.31 91 PHE A CA 1
ATOM 704 C C . PHE A 1 91 ? 5.883 1.383 -15.050 1.00 95.31 91 PHE A C 1
ATOM 706 O O . PHE A 1 91 ? 7.107 1.236 -15.017 1.00 95.31 91 PHE A O 1
ATOM 713 N N . SER A 1 92 ? 5.294 2.563 -15.214 1.00 93.69 92 SER A N 1
ATOM 714 C CA . SER A 1 92 ? 6.022 3.819 -15.380 1.00 93.69 92 SER A CA 1
ATOM 715 C C . SER A 1 92 ? 5.476 4.856 -14.410 1.00 93.69 92 SER A C 1
ATOM 717 O O . SER A 1 92 ? 4.271 5.100 -14.400 1.00 93.69 92 SER A O 1
ATOM 719 N N . THR A 1 93 ? 6.341 5.465 -13.605 1.00 88.06 93 THR A N 1
ATOM 720 C CA . THR A 1 93 ? 5.988 6.575 -12.704 1.00 88.06 93 THR A CA 1
ATOM 721 C C . THR A 1 93 ? 6.688 7.850 -13.153 1.00 88.06 93 THR A C 1
ATOM 723 O O . THR A 1 93 ? 7.703 7.804 -13.853 1.00 88.06 93 THR A O 1
ATOM 726 N N . THR A 1 94 ? 6.161 9.006 -12.752 1.00 83.56 94 THR A N 1
ATOM 727 C CA . THR A 1 94 ? 6.824 10.289 -12.991 1.00 83.56 94 THR A CA 1
ATOM 728 C C . THR A 1 94 ? 6.878 11.120 -11.720 1.00 83.56 94 THR A C 1
ATOM 730 O O . THR A 1 94 ? 5.961 11.087 -10.905 1.00 83.56 94 THR A O 1
ATOM 733 N N . ASP A 1 95 ? 7.966 11.862 -11.541 1.00 75.25 95 ASP A N 1
ATOM 734 C CA . ASP A 1 95 ? 8.086 12.885 -10.498 1.00 75.25 95 ASP A CA 1
ATOM 735 C C . ASP A 1 95 ? 7.699 14.292 -10.989 1.00 75.25 95 ASP A C 1
ATOM 737 O O . ASP A 1 95 ? 7.931 15.277 -10.294 1.00 75.25 95 ASP A O 1
ATOM 741 N N . GLY A 1 96 ? 7.127 14.391 -12.195 1.00 75.50 96 GLY A N 1
ATOM 742 C CA . GLY A 1 96 ? 6.812 15.650 -12.871 1.00 75.50 96 GLY A CA 1
ATOM 743 C C . GLY A 1 96 ? 7.927 16.168 -13.785 1.00 75.50 96 GLY A C 1
ATOM 744 O O . GLY A 1 96 ? 7.642 16.977 -14.664 1.00 75.50 96 GLY A O 1
ATOM 745 N N . ALA A 1 97 ? 9.164 15.680 -13.644 1.00 81.44 97 ALA A N 1
ATOM 746 C CA . ALA A 1 97 ? 10.298 16.045 -14.499 1.00 81.44 97 ALA A CA 1
ATOM 747 C C . ALA A 1 97 ? 10.868 14.843 -15.269 1.00 81.44 97 ALA A C 1
ATOM 749 O O . ALA A 1 97 ? 11.230 14.945 -16.439 1.00 81.44 97 ALA A O 1
ATOM 750 N N . THR A 1 98 ? 10.918 13.690 -14.615 1.00 85.12 98 THR A N 1
ATOM 751 C CA . THR A 1 98 ? 11.528 12.457 -15.091 1.00 85.12 98 THR A CA 1
ATOM 752 C C . THR A 1 98 ? 10.489 11.346 -15.085 1.00 85.12 98 THR A C 1
ATOM 754 O O . THR A 1 98 ? 9.682 11.225 -14.162 1.00 85.12 98 THR A O 1
ATOM 757 N N . THR A 1 99 ? 10.496 10.525 -16.136 1.00 89.38 99 THR A N 1
ATOM 758 C CA . THR A 1 99 ? 9.751 9.261 -16.167 1.00 89.38 99 THR A CA 1
ATOM 759 C C . THR A 1 99 ? 10.705 8.118 -15.865 1.00 89.38 99 THR A C 1
ATOM 761 O O . THR A 1 99 ? 11.729 7.969 -16.537 1.00 89.38 99 THR A O 1
ATOM 764 N N . PHE A 1 100 ? 10.343 7.320 -14.868 1.00 91.31 100 PHE A N 1
ATOM 765 C CA . PHE A 1 100 ? 11.042 6.110 -14.464 1.00 91.31 100 PHE A CA 1
ATOM 766 C C . PHE A 1 100 ? 10.212 4.906 -14.899 1.00 91.31 100 PHE A C 1
ATOM 768 O O . PHE A 1 100 ? 9.035 4.809 -14.548 1.00 91.31 100 PHE A O 1
ATOM 775 N N . ASN A 1 101 ? 10.812 3.983 -15.647 1.00 95.38 101 ASN A N 1
ATOM 776 C CA . ASN A 1 101 ? 10.146 2.748 -16.060 1.00 95.38 101 ASN A CA 1
ATOM 777 C C . ASN A 1 101 ? 10.752 1.571 -15.315 1.00 95.38 101 ASN A C 1
ATOM 779 O O . ASN A 1 101 ? 11.964 1.367 -15.374 1.00 95.38 101 ASN A O 1
ATOM 783 N N . TYR A 1 102 ? 9.906 0.786 -14.662 1.00 96.12 102 TYR A N 1
ATOM 784 C CA . TYR A 1 102 ? 10.293 -0.349 -13.838 1.00 96.12 102 TYR A CA 1
ATOM 785 C C . TYR A 1 102 ? 9.794 -1.638 -14.465 1.00 96.12 102 TYR A C 1
ATOM 787 O O . TYR A 1 102 ? 8.659 -1.709 -14.946 1.00 96.12 102 TYR A O 1
ATOM 795 N N . LYS A 1 103 ? 10.629 -2.675 -14.427 1.00 97.62 103 LYS A N 1
ATOM 796 C CA . LYS A 1 103 ? 10.203 -4.046 -14.700 1.00 97.62 103 LYS A CA 1
ATOM 797 C C . LYS A 1 103 ? 10.791 -5.011 -13.686 1.00 97.62 103 LYS A C 1
ATOM 799 O O . LYS A 1 103 ? 11.904 -4.790 -13.226 1.00 97.62 103 LYS A O 1
ATOM 804 N N . ALA A 1 104 ? 10.062 -6.071 -13.366 1.00 98.00 104 ALA A N 1
ATOM 805 C CA . ALA A 1 104 ? 10.539 -7.184 -12.547 1.00 98.00 104 ALA A CA 1
ATOM 806 C C . ALA A 1 104 ? 9.702 -8.431 -12.826 1.00 98.00 104 ALA A C 1
ATOM 808 O O . ALA A 1 104 ? 8.540 -8.320 -13.210 1.00 98.00 104 ALA A O 1
ATOM 809 N N . THR A 1 105 ? 10.263 -9.612 -12.597 1.00 97.25 105 THR A N 1
ATOM 810 C CA . THR A 1 105 ? 9.491 -10.859 -12.599 1.00 97.25 105 THR A CA 1
ATOM 811 C C . THR A 1 105 ? 8.971 -11.116 -11.195 1.00 97.25 105 THR A C 1
ATOM 813 O O . THR A 1 105 ? 9.756 -11.174 -10.249 1.00 97.25 105 THR A O 1
ATOM 816 N N . TYR A 1 106 ? 7.663 -11.280 -11.043 1.00 95.69 106 TYR A N 1
ATOM 817 C CA . TYR A 1 106 ? 7.081 -11.698 -9.776 1.00 95.69 106 TYR A CA 1
ATOM 818 C C . TYR A 1 106 ? 7.130 -13.215 -9.628 1.00 95.69 106 TYR A C 1
ATOM 820 O O . TYR A 1 106 ? 6.809 -13.945 -10.561 1.00 95.69 106 TYR A O 1
ATOM 828 N N . GLU A 1 107 ? 7.528 -13.680 -8.450 1.00 94.00 107 GLU A N 1
ATOM 829 C CA . GLU A 1 107 ? 7.521 -15.088 -8.066 1.00 94.00 107 GLU A CA 1
ATOM 830 C C . GLU A 1 107 ? 6.396 -15.324 -7.043 1.00 94.00 107 GLU A C 1
ATOM 832 O O . GLU A 1 107 ? 6.615 -15.114 -5.841 1.00 94.00 107 GLU A O 1
ATOM 837 N N . PRO A 1 108 ? 5.194 -15.754 -7.485 1.00 89.50 108 PRO A N 1
ATOM 838 C CA . PRO A 1 108 ? 4.018 -15.922 -6.629 1.00 89.50 108 PRO A CA 1
ATOM 839 C C . PRO A 1 108 ? 4.259 -16.795 -5.400 1.00 89.50 108 PRO A C 1
ATOM 841 O O . PRO A 1 108 ? 3.737 -16.503 -4.325 1.00 89.50 108 PRO A O 1
ATOM 844 N N . SER A 1 109 ? 5.074 -17.847 -5.537 1.00 88.75 109 SER A N 1
ATOM 845 C CA . SER A 1 109 ? 5.319 -18.806 -4.455 1.00 88.75 109 SER A CA 1
ATOM 846 C C . SER A 1 109 ? 6.077 -18.204 -3.270 1.00 88.75 109 SER A C 1
ATOM 848 O O . SER A 1 109 ? 5.943 -18.677 -2.144 1.00 88.75 109 SER A O 1
ATOM 850 N N . THR A 1 110 ? 6.857 -17.146 -3.509 1.00 90.88 110 THR A N 1
ATOM 851 C CA . THR A 1 110 ? 7.679 -16.486 -2.481 1.00 90.88 110 THR A CA 1
ATOM 852 C C . THR A 1 110 ? 7.273 -15.038 -2.220 1.00 90.88 110 THR A C 1
ATOM 854 O O . THR A 1 110 ? 7.743 -14.426 -1.261 1.00 90.88 110 THR A O 1
ATOM 857 N N . GLY A 1 111 ? 6.414 -14.469 -3.068 1.00 91.81 111 GLY A N 1
ATOM 858 C CA . GLY A 1 111 ? 6.056 -13.058 -3.024 1.00 91.81 111 GLY A CA 1
ATOM 859 C C . GLY A 1 111 ? 7.202 -12.124 -3.426 1.00 91.81 111 GLY A C 1
ATOM 860 O O . GLY A 1 111 ? 7.183 -10.956 -3.046 1.00 91.81 111 GLY A O 1
ATOM 861 N N . LYS A 1 112 ? 8.216 -12.607 -4.151 1.00 95.25 112 LYS A N 1
ATOM 862 C CA . LYS A 1 112 ? 9.400 -11.812 -4.515 1.00 95.25 112 LYS A CA 1
ATOM 863 C C . LYS A 1 112 ? 9.254 -11.120 -5.860 1.00 95.25 112 LYS A C 1
ATOM 865 O O . LYS A 1 112 ? 8.693 -11.680 -6.795 1.00 95.25 112 LYS A O 1
ATOM 870 N N . LEU A 1 113 ? 9.848 -9.937 -5.968 1.00 96.88 113 LEU A N 1
ATOM 871 C CA . LEU A 1 113 ? 10.177 -9.283 -7.230 1.00 96.88 113 LEU A CA 1
ATOM 872 C C . LEU A 1 113 ? 11.646 -9.575 -7.544 1.00 96.88 113 LEU A C 1
ATOM 874 O O . LEU A 1 113 ? 12.550 -9.144 -6.822 1.00 96.88 113 LEU A O 1
ATOM 878 N N . LEU A 1 114 ? 11.864 -10.343 -8.605 1.00 96.81 114 LEU A N 1
ATOM 879 C CA . LEU A 1 114 ? 13.163 -10.821 -9.057 1.00 96.81 114 LEU A CA 1
ATOM 880 C C . LEU A 1 114 ? 13.604 -10.067 -10.310 1.00 96.81 114 LEU A C 1
ATOM 882 O O . LEU A 1 114 ? 12.776 -9.641 -11.117 1.00 96.81 114 LEU A O 1
ATOM 886 N N . ASN A 1 115 ? 14.923 -9.961 -10.488 1.00 96.44 115 ASN A N 1
ATOM 887 C CA . ASN A 1 115 ? 15.550 -9.370 -11.675 1.00 96.44 115 ASN A CA 1
ATOM 888 C C . ASN A 1 115 ? 14.987 -7.980 -12.010 1.00 96.44 115 ASN A C 1
ATOM 890 O O . ASN A 1 115 ? 14.772 -7.652 -13.178 1.00 96.44 115 ASN A O 1
ATOM 894 N N . GLY A 1 116 ? 14.688 -7.190 -10.975 1.00 97.75 116 GLY A N 1
ATOM 895 C CA . GLY A 1 116 ? 14.111 -5.873 -11.147 1.00 97.75 116 GLY A CA 1
ATOM 896 C C . GLY A 1 116 ? 15.118 -4.928 -11.785 1.00 97.75 116 GLY A C 1
ATOM 897 O O . GLY A 1 116 ? 16.273 -4.863 -11.361 1.00 97.75 116 GLY A O 1
ATOM 898 N N . THR A 1 117 ? 14.686 -4.174 -12.787 1.00 97.88 117 THR A N 1
ATOM 899 C CA . THR A 1 117 ? 15.477 -3.107 -13.403 1.00 97.88 117 THR A CA 1
ATOM 900 C C . THR A 1 117 ? 14.630 -1.864 -13.572 1.00 97.88 117 THR A C 1
ATOM 902 O O . THR A 1 117 ? 13.416 -1.944 -13.782 1.00 97.88 117 THR A O 1
ATOM 905 N N . TYR A 1 118 ? 15.280 -0.707 -13.510 1.00 95.88 118 TYR A N 1
ATOM 906 C CA . TYR A 1 118 ? 14.647 0.547 -13.888 1.00 95.88 118 TYR A CA 1
ATOM 907 C C . TYR A 1 118 ? 15.492 1.319 -14.896 1.00 95.88 118 TYR A C 1
ATOM 909 O O . TYR A 1 118 ? 16.714 1.157 -14.974 1.00 95.88 118 TYR A O 1
ATOM 917 N N . GLY A 1 119 ? 14.822 2.152 -15.684 1.00 96.12 119 GLY A N 1
ATOM 918 C CA . GLY A 1 119 ? 15.433 3.041 -16.665 1.00 96.12 119 GLY A CA 1
ATOM 919 C C . GLY A 1 119 ? 14.686 4.366 -16.773 1.00 96.12 119 GLY A C 1
ATOM 920 O O . GLY A 1 119 ? 13.668 4.579 -16.109 1.00 96.12 119 GLY A O 1
ATOM 921 N N . LEU A 1 120 ? 15.219 5.263 -17.600 1.00 93.81 120 LEU A N 1
ATOM 922 C CA . LEU A 1 120 ? 14.686 6.608 -17.821 1.00 93.81 120 LEU A CA 1
ATOM 923 C C . LEU A 1 120 ? 14.049 6.735 -19.210 1.00 93.81 120 LEU A C 1
ATOM 925 O O . LEU A 1 120 ? 14.388 5.999 -20.141 1.00 93.81 120 LEU A O 1
ATOM 929 N N . GLY A 1 121 ? 13.145 7.702 -19.366 1.00 88.50 121 GLY A N 1
ATOM 930 C CA . GLY A 1 121 ? 12.511 8.000 -20.652 1.00 88.50 121 GLY A CA 1
ATOM 931 C C . GLY A 1 121 ? 11.590 6.862 -21.087 1.00 88.50 121 GLY A C 1
ATOM 932 O O . GLY A 1 121 ? 10.550 6.660 -20.472 1.00 88.50 121 GLY A O 1
ATOM 933 N N . THR A 1 122 ? 11.971 6.105 -22.118 1.00 90.25 122 THR A N 1
ATOM 934 C CA . THR A 1 122 ? 11.231 4.917 -22.594 1.00 90.25 122 THR A CA 1
ATOM 935 C C . THR A 1 122 ? 11.916 3.592 -22.243 1.00 90.25 122 THR A C 1
ATOM 937 O O . THR A 1 122 ? 11.385 2.524 -22.548 1.00 90.25 122 THR A O 1
ATOM 940 N N . ALA A 1 123 ? 13.110 3.635 -21.647 1.00 96.00 123 ALA A N 1
ATOM 941 C CA . ALA A 1 123 ? 13.884 2.446 -21.318 1.00 96.00 123 ALA A CA 1
ATOM 942 C C . ALA A 1 123 ? 13.490 1.888 -19.945 1.00 96.00 123 ALA A C 1
ATOM 944 O O . ALA A 1 123 ? 13.279 2.644 -19.000 1.00 96.00 123 ALA A O 1
ATOM 945 N N . PHE A 1 124 ? 13.457 0.558 -19.834 1.00 96.62 124 PHE A N 1
ATOM 946 C CA . PHE A 1 124 ? 13.245 -0.188 -18.581 1.00 96.62 124 PHE A CA 1
ATOM 947 C C . PHE A 1 124 ? 14.559 -0.647 -17.924 1.00 96.62 124 PHE A C 1
ATOM 949 O O . PHE A 1 124 ? 14.548 -1.384 -16.940 1.00 96.62 124 PHE A O 1
ATOM 956 N N . GLU A 1 125 ? 15.696 -0.260 -18.495 1.00 96.31 125 GLU A N 1
ATOM 957 C CA . GLU A 1 125 ? 17.043 -0.656 -18.084 1.00 96.31 125 GLU A CA 1
ATOM 958 C C . GLU A 1 125 ? 17.987 0.552 -18.151 1.00 96.31 125 GLU A C 1
ATOM 960 O O . GLU A 1 125 ? 17.637 1.598 -18.703 1.00 96.31 125 GLU A O 1
ATOM 965 N N . GLY A 1 126 ? 19.194 0.398 -17.600 1.00 92.75 126 GLY A N 1
ATOM 966 C CA . GLY A 1 126 ? 20.256 1.408 -17.647 1.00 92.75 126 GLY A CA 1
ATOM 967 C C . GLY A 1 126 ? 20.230 2.433 -16.509 1.00 92.75 126 GLY A C 1
ATOM 968 O O . GLY A 1 126 ? 21.196 3.173 -16.357 1.00 92.75 126 GLY A O 1
ATOM 969 N N . GLY A 1 127 ? 19.173 2.464 -15.690 1.00 92.44 127 GLY A N 1
ATOM 970 C CA . GLY A 1 127 ? 19.104 3.277 -14.471 1.00 92.44 127 GLY A CA 1
ATOM 971 C C . GLY A 1 127 ? 19.627 2.549 -13.231 1.00 92.44 127 GLY A C 1
ATOM 972 O O . GLY A 1 127 ? 20.250 3.171 -12.376 1.00 92.44 127 GLY A O 1
ATOM 973 N N . GLY A 1 128 ? 19.401 1.236 -13.148 1.00 95.62 128 GLY A N 1
ATOM 974 C CA . GLY A 1 128 ? 19.866 0.394 -12.048 1.00 95.62 128 GLY A CA 1
ATOM 975 C C . GLY A 1 128 ? 19.045 -0.883 -11.891 1.00 95.62 128 GLY A C 1
ATOM 976 O O . GLY A 1 128 ? 18.251 -1.246 -12.767 1.00 95.62 128 GLY A O 1
ATOM 977 N N . SER A 1 129 ? 19.230 -1.558 -10.759 1.00 96.94 129 SER A N 1
ATOM 978 C CA . SER A 1 129 ? 18.542 -2.806 -10.419 1.00 96.94 129 SER A CA 1
ATOM 979 C C . SER A 1 129 ? 17.798 -2.698 -9.097 1.00 96.94 129 SER A C 1
ATOM 981 O O . SER A 1 129 ? 18.187 -1.926 -8.223 1.00 96.94 129 SER A O 1
ATOM 983 N N . PHE A 1 130 ? 16.775 -3.520 -8.912 1.00 97.00 130 PHE A N 1
ATOM 984 C CA . PHE A 1 130 ? 16.103 -3.666 -7.631 1.00 97.00 130 PHE A CA 1
ATOM 985 C C . PHE A 1 130 ? 15.652 -5.104 -7.393 1.00 97.00 130 PHE A C 1
ATOM 987 O O . PHE A 1 130 ? 15.427 -5.882 -8.321 1.00 97.00 130 PHE A O 1
ATOM 994 N N . THR A 1 131 ? 15.484 -5.442 -6.126 1.00 97.12 131 THR A N 1
ATOM 995 C CA . THR A 1 131 ? 14.723 -6.611 -5.687 1.00 97.12 131 THR A CA 1
ATOM 996 C C . THR A 1 131 ? 13.593 -6.139 -4.791 1.00 97.12 131 THR A C 1
ATOM 998 O O . THR A 1 131 ? 13.635 -5.028 -4.257 1.00 97.12 131 THR A O 1
ATOM 1001 N N . GLY A 1 132 ? 12.563 -6.965 -4.644 1.00 95.75 132 GLY A N 1
ATOM 1002 C CA . GLY A 1 132 ? 11.478 -6.668 -3.724 1.00 95.75 132 GLY A CA 1
ATOM 1003 C C . GLY A 1 132 ? 10.893 -7.909 -3.078 1.00 95.75 132 GLY A C 1
ATOM 1004 O O . GLY A 1 132 ? 11.032 -9.020 -3.590 1.00 95.75 132 GLY A O 1
ATOM 1005 N N . GLN A 1 133 ? 10.225 -7.708 -1.954 1.00 94.44 133 GLN A N 1
ATOM 1006 C CA . GLN A 1 133 ? 9.557 -8.755 -1.197 1.00 94.44 133 GLN A CA 1
ATOM 1007 C C . GLN A 1 133 ? 8.207 -8.228 -0.730 1.00 94.44 133 GLN A C 1
ATOM 1009 O O . GLN A 1 133 ? 8.141 -7.204 -0.051 1.00 94.44 133 GLN A O 1
ATOM 1014 N N . LYS A 1 134 ? 7.135 -8.950 -1.070 1.00 93.69 134 LYS A N 1
ATOM 1015 C CA . LYS A 1 134 ? 5.811 -8.722 -0.496 1.00 93.69 134 LYS A CA 1
ATOM 1016 C C . LYS A 1 134 ? 5.941 -8.852 1.009 1.00 93.69 134 LYS A C 1
ATOM 1018 O O . LYS A 1 134 ? 6.451 -9.869 1.495 1.00 93.69 134 LYS A O 1
ATOM 1023 N N . TYR A 1 135 ? 5.543 -7.810 1.720 1.00 90.31 135 TYR A N 1
ATOM 1024 C CA . TYR A 1 135 ? 5.735 -7.755 3.150 1.00 90.31 135 TYR A CA 1
ATOM 1025 C C . TYR A 1 135 ? 4.882 -8.818 3.828 1.00 90.31 135 TYR A C 1
ATOM 1027 O O . TYR A 1 135 ? 3.663 -8.792 3.709 1.00 90.31 135 TYR A O 1
ATOM 1035 N N . ASN A 1 136 ? 5.512 -9.720 4.571 1.00 82.44 136 ASN A N 1
ATOM 1036 C CA . ASN A 1 136 ? 4.805 -10.707 5.370 1.00 82.44 136 ASN A CA 1
ATOM 1037 C C . ASN A 1 136 ? 4.774 -10.227 6.824 1.00 82.44 136 ASN A C 1
ATOM 1039 O O . ASN A 1 136 ? 5.840 -10.197 7.445 1.00 82.44 136 ASN A O 1
ATOM 1043 N N . PRO A 1 137 ? 3.590 -9.889 7.371 1.00 78.19 137 PRO A N 1
ATOM 1044 C CA . PRO A 1 137 ? 3.439 -9.574 8.785 1.00 78.19 137 PRO A CA 1
ATOM 1045 C C . PRO A 1 137 ? 4.135 -10.604 9.676 1.00 78.19 137 PRO A C 1
ATOM 1047 O O . PRO A 1 137 ? 3.923 -11.812 9.521 1.00 78.19 137 PRO A O 1
ATOM 1050 N N . ASN A 1 138 ? 4.978 -10.127 10.590 1.00 74.19 138 ASN A N 1
ATOM 1051 C CA . ASN A 1 138 ? 5.686 -10.972 11.550 1.00 74.19 138 ASN A CA 1
ATOM 1052 C C . ASN A 1 138 ? 4.968 -10.984 12.912 1.00 74.19 138 ASN A C 1
ATOM 1054 O O . ASN A 1 138 ? 3.866 -10.469 13.043 1.00 74.19 138 ASN A O 1
ATOM 1058 N N . SER A 1 139 ? 5.537 -11.629 13.932 1.00 73.38 139 SER A N 1
ATOM 1059 C CA . SER A 1 139 ? 4.775 -11.984 15.136 1.00 73.38 139 SER A CA 1
ATOM 1060 C C . SER A 1 139 ? 4.464 -10.840 16.109 1.00 73.38 139 SER A C 1
ATOM 1062 O O . SER A 1 139 ? 3.592 -11.029 16.954 1.00 73.38 139 SER A O 1
ATOM 1064 N N . THR A 1 140 ? 5.151 -9.689 16.067 1.00 79.69 140 THR A N 1
ATOM 1065 C CA . THR A 1 140 ? 5.009 -8.662 17.126 1.00 79.69 140 THR A CA 1
ATOM 1066 C C . THR A 1 140 ? 5.278 -7.229 16.666 1.00 79.69 140 THR A C 1
ATOM 1068 O O . THR A 1 140 ? 6.115 -6.999 15.801 1.00 79.69 140 THR A O 1
ATOM 1071 N N . GLY A 1 141 ? 4.662 -6.254 17.346 1.00 85.25 141 GLY A N 1
ATOM 1072 C CA . GLY A 1 141 ? 5.000 -4.830 17.229 1.00 85.25 141 GLY A CA 1
ATOM 1073 C C . GLY A 1 141 ? 4.611 -4.209 15.888 1.00 85.25 141 GLY A C 1
ATOM 1074 O O . GLY A 1 141 ? 3.666 -4.649 15.240 1.00 85.25 141 GLY A O 1
ATOM 1075 N N . PHE A 1 142 ? 5.335 -3.170 15.466 1.00 88.00 142 PHE A N 1
ATOM 1076 C CA . PHE A 1 142 ? 5.058 -2.468 14.206 1.00 88.00 142 PHE A CA 1
ATOM 1077 C C . PHE A 1 142 ? 5.10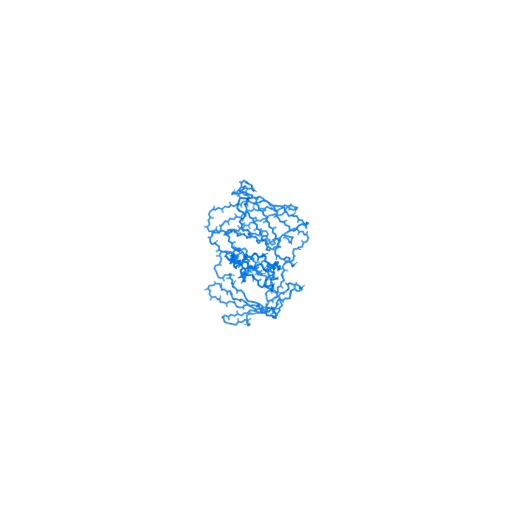0 -3.391 12.996 1.00 88.00 142 PHE A C 1
ATOM 1079 O O . PHE A 1 142 ? 4.291 -3.266 12.084 1.00 88.00 142 PHE A O 1
ATOM 1086 N N . SER A 1 143 ? 5.973 -4.385 13.035 1.00 86.62 143 SER A N 1
ATOM 1087 C CA . SER A 1 143 ? 6.126 -5.352 11.967 1.00 86.62 143 SER A CA 1
ATOM 1088 C C . SER A 1 143 ? 5.021 -6.430 11.914 1.00 86.62 143 SER A C 1
ATOM 1090 O O . SER A 1 143 ? 4.854 -7.134 10.921 1.00 86.62 143 SER A O 1
ATOM 1092 N N . LEU A 1 144 ? 4.195 -6.543 12.958 1.00 87.69 144 LEU A N 1
ATOM 1093 C CA . LEU A 1 144 ? 2.953 -7.323 12.896 1.00 87.69 144 LEU A CA 1
ATOM 1094 C C . LEU A 1 144 ? 1.860 -6.580 12.122 1.00 87.69 144 LEU A C 1
ATOM 1096 O O . LEU A 1 144 ? 1.005 -7.201 11.497 1.00 87.69 144 LEU A O 1
ATOM 1100 N N . ILE A 1 145 ? 1.866 -5.250 12.189 1.00 91.88 145 ILE A N 1
ATOM 1101 C CA . ILE A 1 145 ? 0.797 -4.418 11.636 1.00 91.88 145 ILE A CA 1
ATOM 1102 C C . ILE A 1 145 ? 1.190 -3.810 10.291 1.00 91.88 145 ILE A C 1
ATOM 1104 O O . ILE A 1 145 ? 0.305 -3.485 9.501 1.00 91.88 145 ILE A O 1
ATOM 1108 N N . LYS A 1 146 ? 2.486 -3.699 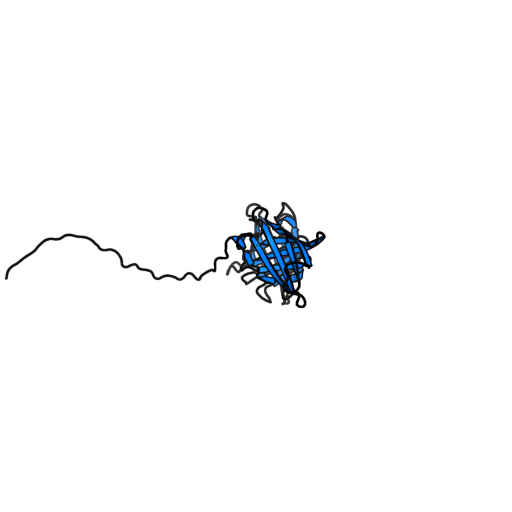9.980 1.00 92.81 146 LYS A N 1
ATOM 1109 C CA . LYS A 1 146 ? 2.949 -3.174 8.696 1.00 92.81 146 LYS A CA 1
ATOM 1110 C C . LYS A 1 146 ? 2.285 -3.908 7.533 1.00 92.81 146 LYS A C 1
ATOM 1112 O O . LYS A 1 146 ? 2.138 -5.131 7.523 1.00 92.81 146 LYS A O 1
ATOM 1117 N N . GLY A 1 147 ? 1.867 -3.132 6.543 1.00 93.44 147 GLY A N 1
ATOM 1118 C CA . GLY A 1 147 ? 1.274 -3.655 5.326 1.00 93.44 147 GLY A CA 1
ATOM 1119 C C . GLY A 1 147 ? 0.086 -2.865 4.823 1.00 93.44 147 GLY A C 1
ATOM 1120 O O . GLY A 1 147 ? -0.260 -1.816 5.362 1.00 93.44 147 GLY A O 1
ATOM 1121 N N . TYR A 1 148 ? -0.524 -3.396 3.766 1.00 94.19 148 TYR A N 1
ATOM 1122 C CA . TYR A 1 148 ? -1.733 -2.855 3.170 1.00 94.19 148 TYR A CA 1
ATOM 1123 C C . TYR A 1 148 ? -2.965 -3.534 3.757 1.00 94.19 148 TYR A C 1
ATOM 1125 O O . TYR A 1 148 ? -3.068 -4.763 3.786 1.00 94.19 148 TYR A O 1
ATOM 1133 N N . TRP A 1 149 ? -3.904 -2.719 4.211 1.00 94.50 149 TRP A N 1
ATOM 1134 C CA . TRP A 1 149 ? -5.121 -3.142 4.873 1.00 94.50 149 TRP A CA 1
ATOM 1135 C C . TRP A 1 149 ? -6.321 -2.543 4.169 1.00 94.50 149 TRP A C 1
ATOM 1137 O O . TRP A 1 149 ? -6.346 -1.354 3.854 1.00 94.50 149 TRP A O 1
ATOM 1147 N N . VAL A 1 150 ? -7.327 -3.379 3.958 1.00 93.25 150 VAL A N 1
ATOM 1148 C CA . VAL A 1 150 ? -8.558 -3.005 3.272 1.00 93.25 150 VAL A CA 1
ATOM 1149 C C . VAL A 1 150 ? -9.731 -3.483 4.100 1.00 93.25 150 VAL A C 1
ATOM 1151 O O . VAL A 1 150 ? -9.739 -4.604 4.607 1.00 93.25 150 VAL A O 1
ATOM 1154 N N . GLY A 1 151 ? -10.741 -2.646 4.231 1.00 92.62 151 GLY A N 1
ATOM 1155 C CA . GLY A 1 151 ? -11.982 -3.022 4.872 1.00 92.62 151 GLY A CA 1
ATOM 1156 C C . GLY A 1 151 ? -13.022 -1.941 4.693 1.00 92.62 151 GLY A C 1
ATOM 1157 O O . GLY A 1 151 ? -13.128 -1.349 3.617 1.00 92.62 151 GLY A O 1
ATOM 1158 N N . LYS A 1 152 ? -13.822 -1.713 5.730 1.00 92.44 152 LYS A N 1
ATOM 1159 C CA . LYS A 1 152 ? -14.878 -0.708 5.682 1.00 92.44 152 LYS A CA 1
ATOM 1160 C C . LYS A 1 152 ? -14.972 0.056 6.988 1.00 92.44 152 LYS A C 1
ATOM 1162 O O . LYS A 1 152 ? -14.557 -0.419 8.048 1.00 92.44 152 LYS A O 1
ATOM 1167 N N . TYR A 1 153 ? -15.553 1.238 6.904 1.00 90.12 153 TYR A N 1
ATOM 1168 C CA . TYR A 1 153 ? -15.847 2.081 8.047 1.00 90.12 153 TYR A CA 1
ATOM 1169 C C . TYR A 1 153 ? -17.308 2.532 8.024 1.00 90.12 153 TYR A C 1
ATOM 1171 O O . TYR A 1 153 ? -17.975 2.481 6.988 1.00 90.12 153 TYR A O 1
ATOM 1179 N N . ASN A 1 154 ? -17.768 2.995 9.186 1.00 81.62 154 ASN A N 1
ATOM 1180 C CA . ASN A 1 154 ? -19.135 3.412 9.470 1.00 81.62 154 ASN A CA 1
ATOM 1181 C C . ASN A 1 154 ? -20.146 2.244 9.489 1.00 81.62 154 ASN A C 1
ATOM 1183 O O . ASN A 1 154 ? -20.079 1.298 8.709 1.00 81.62 154 ASN A O 1
ATOM 1187 N N . LYS A 1 155 ? -21.093 2.300 10.432 1.00 57.72 155 LYS A N 1
ATOM 1188 C CA . LYS A 1 155 ? -22.061 1.222 10.705 1.00 57.72 155 LYS A CA 1
ATOM 1189 C C . LYS A 1 155 ? -23.296 1.284 9.800 1.00 57.72 155 LYS A C 1
ATOM 1191 O O . LYS A 1 155 ? -23.967 0.276 9.617 1.00 57.72 155 LYS A O 1
ATOM 1196 N N . ILE A 1 156 ? -23.630 2.474 9.293 1.00 63.12 156 ILE A N 1
ATOM 1197 C CA . ILE A 1 156 ? -24.919 2.739 8.625 1.00 63.12 156 ILE A CA 1
ATOM 1198 C C . ILE A 1 156 ? -24.824 2.512 7.113 1.00 63.12 156 ILE A C 1
ATOM 1200 O O . ILE A 1 156 ? -25.712 1.914 6.514 1.00 63.12 156 ILE A O 1
ATOM 1204 N N . SER A 1 157 ? -23.726 2.952 6.507 1.00 68.56 157 SER A N 1
ATOM 1205 C CA . SER A 1 157 ? -23.363 2.644 5.128 1.00 68.56 157 SER A CA 1
ATOM 1206 C C . SER A 1 157 ? -21.924 2.168 5.178 1.00 68.56 157 SER A C 1
ATOM 1208 O O . SER A 1 157 ? -21.039 2.993 5.395 1.00 68.56 157 SER A O 1
ATOM 1210 N N . GLU A 1 158 ? -21.682 0.864 5.084 1.00 81.19 158 GLU A N 1
ATOM 1211 C CA . GLU A 1 158 ? -20.313 0.359 5.120 1.00 81.19 158 GLU A CA 1
ATOM 1212 C C . GLU A 1 158 ? -19.549 0.913 3.911 1.00 81.19 158 GLU A C 1
ATOM 1214 O O . GLU A 1 158 ? -19.776 0.496 2.773 1.00 81.19 158 GLU A O 1
ATOM 1219 N N . LYS A 1 159 ? -18.670 1.884 4.145 1.00 87.00 159 LYS A N 1
ATOM 1220 C CA . LYS A 1 159 ? -17.908 2.540 3.083 1.00 87.00 159 LYS A CA 1
ATOM 1221 C C . LYS A 1 159 ? -16.486 1.989 3.036 1.00 87.00 159 LYS A C 1
ATOM 1223 O O . LYS A 1 159 ? -15.950 1.679 4.100 1.00 87.00 159 LYS A O 1
ATOM 1228 N N . PRO A 1 160 ? -15.855 1.876 1.854 1.00 90.00 160 PRO A N 1
ATOM 1229 C CA . PRO A 1 160 ? -14.484 1.392 1.743 1.00 90.00 160 PRO A CA 1
ATOM 1230 C C . PRO A 1 160 ? -13.507 2.196 2.603 1.00 90.00 160 PRO A C 1
ATOM 1232 O O . PRO A 1 160 ? -13.587 3.425 2.676 1.00 90.00 160 PRO A O 1
ATOM 1235 N N . PHE A 1 161 ? -12.580 1.484 3.234 1.00 92.00 161 PHE A N 1
ATOM 1236 C CA . PHE A 1 161 ? -11.508 2.057 4.034 1.00 92.00 161 PHE A CA 1
ATOM 1237 C C . PHE A 1 161 ? -10.200 1.327 3.749 1.00 92.00 161 PHE A C 1
ATOM 1239 O O . PHE A 1 161 ? -10.146 0.097 3.765 1.00 92.00 161 PHE A O 1
ATOM 1246 N N . TYR A 1 162 ? -9.148 2.099 3.508 1.00 93.56 162 TYR A N 1
ATOM 1247 C CA . TYR A 1 162 ? -7.816 1.613 3.179 1.00 93.56 162 TYR A CA 1
ATOM 1248 C C . TYR A 1 162 ? -6.829 2.186 4.182 1.00 93.56 162 TYR A C 1
ATOM 1250 O O . TYR A 1 162 ? -6.907 3.368 4.521 1.00 93.56 162 TYR A O 1
ATOM 1258 N N . ALA A 1 163 ? -5.880 1.369 4.623 1.00 95.25 163 ALA A N 1
ATOM 1259 C CA . ALA A 1 163 ? -4.789 1.802 5.476 1.00 95.25 163 ALA A CA 1
ATOM 1260 C C . ALA A 1 163 ? -3.477 1.144 5.049 1.00 95.25 163 ALA A C 1
ATOM 1262 O O . ALA A 1 163 ? -3.427 -0.046 4.745 1.00 95.25 163 ALA A O 1
ATOM 1263 N N . VAL A 1 164 ? -2.402 1.919 5.057 1.00 95.56 164 VAL A N 1
ATOM 1264 C CA . VAL A 1 164 ? -1.032 1.422 4.972 1.00 95.56 164 VAL A CA 1
ATOM 1265 C C . VAL A 1 164 ? -0.366 1.772 6.283 1.00 95.56 164 VAL A C 1
ATOM 1267 O O . VAL A 1 164 ? -0.208 2.951 6.594 1.00 95.56 164 VAL A O 1
ATOM 1270 N N . PHE A 1 165 ? -0.014 0.748 7.049 1.00 95.06 165 PHE A N 1
ATOM 1271 C CA . PHE A 1 165 ? 0.800 0.901 8.247 1.00 95.06 165 PHE A CA 1
ATOM 1272 C C . PHE A 1 165 ? 2.255 0.634 7.882 1.00 95.06 165 PHE A C 1
ATOM 1274 O O . PHE A 1 165 ? 2.554 -0.338 7.186 1.00 95.06 165 PHE A O 1
ATOM 1281 N N . GLU A 1 166 ? 3.154 1.480 8.369 1.00 92.62 166 GLU A N 1
ATOM 1282 C CA . GLU A 1 166 ? 4.588 1.410 8.087 1.00 92.62 166 GLU A CA 1
ATOM 1283 C C . GLU A 1 166 ? 5.374 1.284 9.400 1.00 92.62 166 GLU A C 1
ATOM 1285 O O . GLU A 1 166 ? 4.896 1.671 10.469 1.00 92.62 166 GLU A O 1
ATOM 1290 N N . GLU A 1 167 ? 6.563 0.677 9.362 1.00 87.12 167 GLU A N 1
ATOM 1291 C CA . GLU A 1 167 ? 7.308 0.268 10.571 1.00 87.12 167 GLU A CA 1
ATOM 1292 C C . GLU A 1 167 ? 7.794 1.442 11.437 1.00 87.12 167 GLU A C 1
ATOM 1294 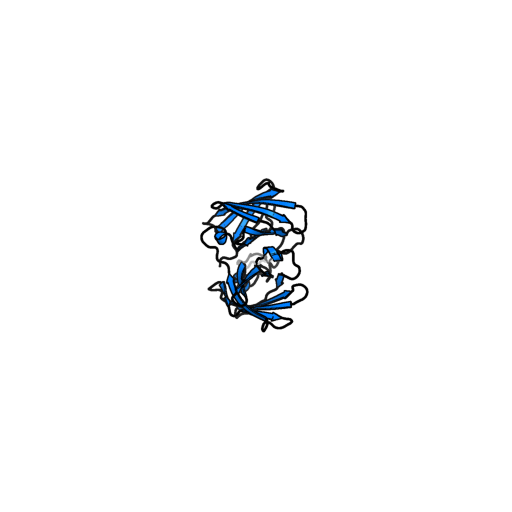O O . GLU A 1 167 ? 8.041 1.286 12.631 1.00 87.12 167 GLU A O 1
ATOM 1299 N N . ASN A 1 168 ? 7.873 2.638 10.861 1.00 87.12 168 ASN A N 1
ATOM 1300 C CA . ASN A 1 168 ? 8.305 3.877 11.503 1.00 87.12 168 ASN A CA 1
ATOM 1301 C C . ASN A 1 168 ? 7.148 4.656 12.162 1.00 87.12 168 ASN A C 1
ATOM 1303 O O . ASN A 1 168 ? 7.210 5.879 12.266 1.00 87.12 168 ASN A O 1
ATOM 1307 N N . SER A 1 169 ? 6.095 3.960 12.610 1.00 92.81 169 SER A N 1
ATOM 1308 C CA . SER A 1 169 ? 4.891 4.559 13.217 1.00 92.81 169 SER A CA 1
ATOM 1309 C C . SER A 1 169 ? 4.060 5.438 12.276 1.00 92.81 169 SER A C 1
ATOM 1311 O O . SER A 1 169 ? 3.173 6.145 12.751 1.00 92.81 169 SER A O 1
ATOM 1313 N N . GLN A 1 170 ? 4.296 5.392 10.963 1.00 95.00 170 GLN A N 1
ATOM 1314 C CA . GLN A 1 170 ? 3.530 6.159 9.980 1.00 95.00 170 GLN A CA 1
ATOM 1315 C C . GLN A 1 170 ? 2.328 5.377 9.457 1.00 95.00 170 GLN A C 1
ATOM 1317 O O . GLN A 1 170 ? 2.396 4.176 9.193 1.00 95.00 170 GLN A O 1
ATOM 1322 N N . ILE A 1 171 ? 1.214 6.081 9.288 1.00 95.62 171 ILE A N 1
ATOM 1323 C CA . ILE A 1 171 ? 0.007 5.537 8.677 1.00 95.62 171 ILE A CA 1
ATOM 1324 C C . ILE A 1 171 ? -0.483 6.464 7.570 1.00 95.62 171 ILE A C 1
ATOM 1326 O O . ILE A 1 171 ? -0.577 7.680 7.751 1.00 95.62 171 ILE A O 1
ATOM 1330 N N . THR A 1 172 ? -0.834 5.863 6.439 1.00 94.56 172 THR A N 1
ATOM 1331 C CA . THR A 1 172 ? -1.611 6.502 5.374 1.00 94.56 172 THR A CA 1
ATOM 1332 C C . THR A 1 172 ? -2.973 5.849 5.307 1.00 94.56 172 THR A C 1
ATOM 1334 O O . THR A 1 172 ? -3.056 4.623 5.329 1.00 94.56 172 THR A O 1
ATOM 1337 N N . THR A 1 173 ? -4.037 6.633 5.183 1.00 93.50 173 THR A N 1
ATOM 1338 C CA . THR A 1 173 ? -5.383 6.093 4.990 1.00 93.50 173 THR A CA 1
ATOM 1339 C C . THR A 1 173 ? -6.115 6.772 3.849 1.00 93.50 173 THR A C 1
ATOM 1341 O O . THR A 1 173 ? -5.828 7.913 3.493 1.00 93.50 173 THR A O 1
ATOM 1344 N N . GLY A 1 174 ? -7.080 6.051 3.293 1.00 90.56 174 GLY A N 1
ATOM 1345 C CA . GLY A 1 174 ? -7.985 6.527 2.260 1.00 90.56 174 GLY A CA 1
ATOM 1346 C C . GLY A 1 174 ? -9.392 6.032 2.556 1.00 90.56 174 GLY A C 1
ATOM 1347 O O . GLY A 1 174 ? -9.577 4.886 2.971 1.00 90.56 174 GLY A O 1
ATOM 1348 N N . ALA A 1 175 ? -10.380 6.893 2.356 1.00 88.12 175 ALA A N 1
ATOM 1349 C CA . ALA A 1 175 ? -11.792 6.577 2.532 1.00 88.12 175 ALA A CA 1
ATOM 1350 C C . ALA A 1 175 ? -12.601 6.942 1.280 1.00 88.12 175 ALA A C 1
ATOM 1352 O O . ALA A 1 175 ? -12.140 7.691 0.420 1.00 88.12 175 ALA A O 1
ATOM 1353 N N . ASP A 1 176 ? -13.825 6.422 1.197 1.00 83.06 176 ASP A N 1
ATOM 1354 C CA . ASP A 1 176 ? -14.855 6.852 0.235 1.00 83.06 176 ASP A CA 1
ATOM 1355 C C . ASP A 1 176 ? -14.481 6.685 -1.248 1.00 83.06 176 ASP A C 1
ATOM 1357 O O . ASP A 1 176 ? -15.036 7.354 -2.117 1.00 83.06 176 ASP A O 1
ATOM 1361 N N . GLY A 1 177 ? -13.583 5.747 -1.561 1.00 79.50 177 GLY A N 1
ATOM 1362 C CA . GLY A 1 177 ? -13.164 5.464 -2.932 1.00 79.50 177 GLY A CA 1
ATOM 1363 C C . GLY A 1 177 ? -12.843 3.987 -3.188 1.00 79.50 177 GLY A C 1
ATOM 1364 O O . GLY A 1 177 ? -12.813 3.200 -2.255 1.00 79.50 177 GLY A O 1
ATOM 1365 N N . PRO A 1 178 ? -12.588 3.599 -4.448 1.00 77.06 178 PRO A N 1
ATOM 1366 C CA . PRO A 1 178 ? -12.128 2.254 -4.820 1.00 77.06 178 PRO A CA 1
ATOM 1367 C C . PRO A 1 178 ? -10.690 1.875 -4.417 1.00 77.06 178 PRO A C 1
ATOM 1369 O O . PRO A 1 178 ? -10.252 0.774 -4.727 1.00 77.06 178 PRO A O 1
ATOM 1372 N N . SER A 1 179 ? -9.895 2.776 -3.830 1.00 82.50 179 SER A N 1
ATOM 1373 C CA . SER A 1 179 ? -8.487 2.517 -3.467 1.00 82.50 179 SER A CA 1
ATOM 1374 C C . SER A 1 179 ? -7.936 3.629 -2.570 1.00 82.50 179 SER A C 1
ATOM 1376 O O . SER A 1 179 ? -8.615 4.638 -2.364 1.00 82.50 179 SER A O 1
ATOM 1378 N N . LEU A 1 180 ? -6.685 3.499 -2.113 1.00 85.38 180 LEU A N 1
ATOM 1379 C CA . LEU A 1 180 ? -6.048 4.446 -1.196 1.00 85.38 180 LEU A CA 1
ATOM 1380 C C . LEU A 1 180 ? -5.937 5.870 -1.772 1.00 85.38 180 LEU A C 1
ATOM 1382 O O . LEU A 1 180 ? -6.060 6.835 -1.026 1.00 85.38 180 LEU A O 1
ATOM 1386 N N . PHE A 1 181 ? -5.739 6.014 -3.090 1.00 79.00 181 PHE A N 1
ATOM 1387 C CA . PHE A 1 181 ? -5.410 7.294 -3.741 1.00 79.00 181 PHE A CA 1
ATOM 1388 C C . PHE A 1 181 ? -6.418 7.736 -4.816 1.00 79.00 181 PHE A C 1
ATOM 1390 O O . PHE A 1 181 ? -6.020 8.006 -5.954 1.00 79.00 181 PHE A O 1
ATOM 1397 N N . ILE A 1 182 ? -7.724 7.744 -4.532 1.00 66.56 182 ILE A N 1
ATOM 1398 C CA . ILE A 1 182 ? -8.723 8.143 -5.548 1.00 66.56 182 ILE A CA 1
ATOM 1399 C C . ILE A 1 182 ? -9.199 9.582 -5.443 1.00 66.56 182 ILE A C 1
ATOM 1401 O O . ILE A 1 182 ? -9.368 10.220 -6.480 1.00 66.56 182 ILE A O 1
ATOM 1405 N N . GLN A 1 183 ? -9.414 10.097 -4.237 1.00 63.12 183 GLN A N 1
ATOM 1406 C CA . GLN A 1 183 ? -10.062 11.391 -4.082 1.00 63.12 183 GLN A CA 1
ATOM 1407 C C . GLN A 1 183 ? -9.215 12.332 -3.238 1.00 63.12 183 GLN A C 1
ATOM 1409 O O . GLN A 1 183 ? -9.034 12.129 -2.039 1.00 63.12 183 GLN A O 1
ATOM 1414 N N . ALA A 1 184 ? -8.742 13.378 -3.909 1.00 56.00 184 ALA A N 1
ATOM 1415 C CA . ALA A 1 184 ? -8.384 14.663 -3.336 1.00 56.00 184 ALA A CA 1
ATOM 1416 C C . ALA A 1 184 ? -9.418 15.038 -2.242 1.00 56.00 184 ALA A C 1
ATOM 1418 O O . ALA A 1 184 ? -10.589 15.267 -2.550 1.00 56.00 184 ALA A O 1
ATOM 1419 N N . GLY A 1 185 ? -9.034 14.925 -0.962 1.00 61.97 185 GLY A N 1
ATOM 1420 C CA . GLY A 1 185 ? -9.898 15.200 0.200 1.00 61.97 185 GLY A CA 1
ATOM 1421 C C . GLY A 1 185 ? -10.207 14.020 1.133 1.00 61.97 185 GLY A C 1
ATOM 1422 O O . GLY A 1 185 ? -10.482 14.256 2.306 1.00 61.97 185 GLY A O 1
ATOM 1423 N N . SER A 1 186 ? -10.091 12.771 0.675 1.00 80.81 186 SER A N 1
ATOM 1424 C CA . SER A 1 186 ? -10.394 11.574 1.492 1.00 80.81 186 SER A CA 1
ATOM 1425 C C . SER A 1 186 ? -9.152 10.780 1.891 1.00 80.81 186 SER A C 1
ATOM 1427 O O . SER A 1 186 ? -9.257 9.702 2.477 1.00 80.81 186 SER A O 1
ATOM 1429 N N . ILE A 1 187 ? -7.974 11.313 1.563 1.00 89.12 187 ILE A N 1
ATOM 1430 C CA . ILE A 1 187 ? -6.684 10.735 1.912 1.00 89.12 187 ILE A CA 1
ATOM 1431 C C . ILE A 1 187 ? -6.124 11.477 3.116 1.00 89.12 187 ILE A C 1
ATOM 1433 O O . ILE A 1 187 ? -6.115 12.712 3.166 1.00 89.12 187 ILE A O 1
ATOM 1437 N N . SER A 1 188 ? -5.648 10.721 4.092 1.00 91.12 188 SER A N 1
ATOM 1438 C CA . SER A 1 188 ? -5.092 11.269 5.314 1.00 91.12 188 SER A CA 1
ATOM 1439 C C . SER A 1 188 ? -3.799 10.565 5.681 1.00 91.12 188 SER A C 1
ATOM 1441 O O . SER A 1 188 ? -3.513 9.453 5.233 1.00 91.12 188 SER A O 1
ATOM 1443 N N . LYS A 1 189 ? -2.996 11.242 6.490 1.00 93.00 189 LYS A N 1
ATOM 1444 C CA . LYS A 1 189 ? -1.739 10.701 6.978 1.00 93.00 189 LYS A CA 1
ATOM 1445 C C . LYS A 1 189 ? -1.548 11.066 8.438 1.00 93.00 189 LYS A C 1
ATOM 1447 O O . LYS A 1 189 ? -1.979 12.132 8.879 1.00 93.00 189 LYS A O 1
ATOM 1452 N N . GLY A 1 190 ? -0.894 10.205 9.193 1.00 94.75 190 GLY A N 1
ATOM 1453 C CA . GLY A 1 190 ? -0.424 10.571 10.516 1.00 94.75 190 GLY A CA 1
ATOM 1454 C C . GLY A 1 190 ? 0.403 9.483 11.165 1.00 94.75 190 GLY A C 1
ATOM 1455 O O . GLY A 1 190 ? 1.157 8.784 10.491 1.00 94.75 190 GLY A O 1
ATOM 1456 N N . ASN A 1 191 ? 0.272 9.368 12.481 1.00 96.50 191 ASN A N 1
ATOM 1457 C CA . ASN A 1 191 ? 1.075 8.444 13.265 1.00 96.50 191 ASN A CA 1
ATOM 1458 C C . ASN A 1 191 ? 0.196 7.494 14.065 1.00 96.50 191 ASN A C 1
ATOM 1460 O O . ASN A 1 191 ? -0.926 7.834 14.454 1.00 96.50 191 ASN A O 1
ATOM 1464 N N . TYR A 1 192 ? 0.742 6.321 14.349 1.00 97.31 192 TYR A N 1
ATOM 1465 C CA . TYR A 1 192 ? 0.108 5.321 15.188 1.00 97.31 192 TYR A CA 1
ATOM 1466 C C . TYR A 1 192 ? 1.094 4.732 16.193 1.00 97.31 192 TYR A C 1
ATOM 1468 O O . TYR A 1 192 ? 2.307 4.763 16.012 1.00 97.31 192 TYR A O 1
ATOM 1476 N N . ILE A 1 193 ? 0.547 4.180 17.265 1.00 96.38 193 ILE A N 1
ATOM 1477 C CA . ILE A 1 193 ? 1.264 3.439 18.293 1.00 96.38 193 ILE A CA 1
ATOM 1478 C C . ILE A 1 193 ? 0.624 2.066 18.457 1.00 96.38 193 ILE A C 1
ATOM 1480 O O . ILE A 1 193 ? -0.563 1.880 18.176 1.00 96.38 193 ILE A O 1
ATOM 1484 N N . ILE A 1 194 ? 1.411 1.119 18.958 1.00 95.12 194 ILE A N 1
ATOM 1485 C CA . ILE A 1 194 ? 0.947 -0.218 19.321 1.00 95.12 194 ILE A CA 1
ATOM 1486 C C . ILE A 1 194 ? 1.217 -0.433 20.808 1.00 95.12 194 ILE A C 1
ATOM 1488 O O . ILE A 1 194 ? 2.342 -0.261 21.274 1.00 95.12 194 ILE A O 1
ATOM 1492 N N . SER A 1 195 ? 0.184 -0.829 21.547 1.00 93.75 195 SER A N 1
ATOM 1493 C CA . SER A 1 195 ? 0.277 -1.253 22.944 1.00 93.75 195 SER A CA 1
ATOM 1494 C C . SER A 1 195 ? -0.436 -2.593 23.106 1.00 93.75 195 SER A C 1
ATOM 1496 O O . SER A 1 195 ? -1.666 -2.669 23.075 1.00 93.75 195 SER A O 1
ATOM 1498 N N . GLY A 1 196 ? 0.340 -3.675 23.209 1.00 91.00 196 GLY A N 1
ATOM 1499 C CA . GLY A 1 196 ? -0.193 -5.034 23.095 1.00 91.00 196 GLY A CA 1
ATOM 1500 C C . GLY A 1 196 ? -0.840 -5.254 21.724 1.00 91.00 196 GLY A C 1
ATOM 1501 O O . GLY A 1 196 ? -0.204 -5.025 20.700 1.00 91.00 196 GLY A O 1
ATOM 1502 N N . ASN A 1 197 ? -2.114 -5.653 21.712 1.00 92.69 197 ASN A N 1
ATOM 1503 C CA . ASN A 1 197 ? -2.905 -5.816 20.485 1.00 92.69 197 ASN A CA 1
ATOM 1504 C C . ASN A 1 197 ? -3.678 -4.549 20.093 1.00 92.69 197 ASN A C 1
ATOM 1506 O O . ASN A 1 197 ? -4.427 -4.563 19.118 1.00 92.69 197 ASN A O 1
ATOM 1510 N N . THR A 1 198 ? -3.542 -3.467 20.859 1.00 95.88 198 THR A N 1
ATOM 1511 C CA . THR A 1 198 ? -4.248 -2.216 20.598 1.00 95.88 198 THR A CA 1
ATOM 1512 C C . THR A 1 198 ? -3.406 -1.330 19.695 1.00 95.88 198 THR A C 1
ATOM 1514 O O . THR A 1 198 ? -2.268 -0.999 20.028 1.00 95.88 198 THR A O 1
ATOM 1517 N N . ILE A 1 199 ? -3.991 -0.912 18.579 1.00 97.06 199 ILE A N 1
ATOM 1518 C CA . ILE A 1 199 ? -3.449 0.080 17.657 1.00 97.06 199 ILE A CA 1
ATOM 1519 C C . ILE A 1 199 ? -4.240 1.364 17.845 1.00 97.06 199 ILE A C 1
ATOM 1521 O O . ILE A 1 199 ? -5.462 1.359 17.727 1.00 97.06 199 ILE A O 1
ATOM 1525 N N . SER A 1 200 ? -3.557 2.471 18.101 1.00 97.69 200 SER A N 1
ATOM 1526 C CA . SER A 1 200 ? -4.199 3.780 18.230 1.00 97.69 200 SER A CA 1
ATOM 1527 C C . SER A 1 200 ? -3.407 4.814 17.460 1.00 97.69 200 SER A C 1
ATOM 1529 O O . SER A 1 200 ? -2.184 4.731 17.398 1.00 97.69 200 SER A O 1
ATOM 1531 N N . GLY A 1 201 ? -4.079 5.802 16.887 1.00 97.56 201 GLY A N 1
ATOM 1532 C CA . GLY A 1 201 ? -3.398 6.806 16.085 1.00 97.56 201 GLY A CA 1
ATOM 1533 C C . GLY A 1 201 ? -4.257 8.014 15.779 1.00 97.56 201 GLY A C 1
ATOM 1534 O O . GLY A 1 201 ? -5.446 8.062 16.101 1.00 97.56 201 GLY A O 1
ATOM 1535 N N . THR A 1 202 ? -3.624 8.980 15.131 1.00 97.19 202 THR A N 1
ATOM 1536 C CA . THR A 1 202 ? -4.253 10.214 14.665 1.00 97.19 202 THR A CA 1
ATOM 1537 C C . THR A 1 202 ? -3.829 10.444 13.232 1.00 97.19 202 THR A C 1
ATOM 1539 O O . THR A 1 202 ? -2.643 10.335 12.926 1.00 97.19 202 THR A O 1
ATOM 1542 N N . CYS A 1 203 ? -4.786 10.776 12.373 1.00 94.88 203 CYS A N 1
ATOM 1543 C CA . CYS A 1 203 ? -4.541 11.107 10.976 1.00 94.88 203 CYS A CA 1
ATOM 1544 C C . CYS A 1 203 ? -5.150 12.469 10.641 1.00 94.88 203 CYS A C 1
ATOM 1546 O O . CYS A 1 203 ? -6.206 12.834 11.161 1.00 94.88 203 CYS A O 1
ATOM 1548 N N . THR A 1 204 ? -4.491 13.203 9.751 1.00 93.12 204 THR A N 1
ATOM 1549 C CA . THR A 1 204 ? -4.931 14.507 9.248 1.00 93.12 204 THR A CA 1
ATOM 1550 C C . THR A 1 204 ? -5.129 14.413 7.744 1.00 93.12 204 THR A C 1
ATOM 1552 O O . THR A 1 204 ? -4.268 13.876 7.040 1.00 93.12 204 THR A O 1
ATOM 1555 N N . TYR A 1 205 ? -6.263 14.909 7.247 1.00 89.69 205 TYR A N 1
ATOM 1556 C CA . TYR A 1 205 ? -6.543 14.932 5.811 1.00 89.69 205 TYR A CA 1
ATOM 1557 C C . TYR A 1 205 ? -5.543 15.829 5.079 1.00 89.69 205 TYR A C 1
ATOM 1559 O O . TYR A 1 205 ? -5.174 16.897 5.561 1.00 89.69 205 TYR A O 1
ATOM 1567 N N . ILE A 1 206 ? -5.096 15.399 3.902 1.00 85.75 206 ILE A N 1
ATOM 1568 C CA . ILE A 1 206 ? -4.040 16.107 3.160 1.00 85.75 206 ILE A CA 1
ATOM 1569 C C . ILE A 1 206 ? -4.543 17.423 2.556 1.00 85.75 206 ILE A C 1
ATOM 1571 O O . ILE A 1 206 ? -3.766 18.363 2.413 1.00 85.75 206 ILE A O 1
ATOM 1575 N N . GLU A 1 207 ? -5.839 17.518 2.258 1.00 77.94 207 GLU A N 1
ATOM 1576 C CA . GLU A 1 207 ? -6.444 18.675 1.584 1.00 77.94 207 GLU A CA 1
ATOM 1577 C C . GLU A 1 207 ? -7.456 19.453 2.448 1.00 77.94 207 GLU A C 1
ATOM 1579 O O . GLU A 1 207 ? -8.153 20.333 1.950 1.00 77.94 207 GLU A O 1
ATOM 1584 N N . GLY A 1 208 ? -7.554 19.166 3.752 1.00 66.12 208 GLY A N 1
ATOM 1585 C CA . GLY A 1 208 ? -8.533 19.812 4.632 1.00 66.12 208 GLY A CA 1
ATOM 1586 C C . GLY A 1 208 ? -8.134 19.822 6.108 1.00 66.12 208 GLY A C 1
ATOM 1587 O O . GLY A 1 208 ? -7.379 18.976 6.569 1.00 66.12 208 GLY A O 1
ATOM 1588 N N . ALA A 1 209 ? -8.672 20.783 6.870 1.00 65.69 209 ALA A N 1
ATOM 1589 C CA . ALA A 1 209 ? -8.287 21.095 8.257 1.00 65.69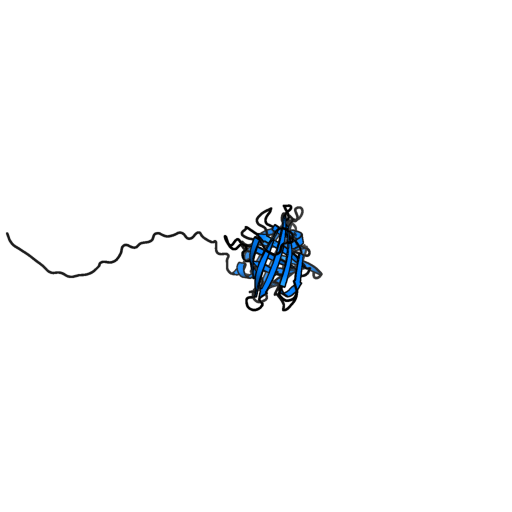 209 ALA A CA 1
ATOM 1590 C C . ALA A 1 209 ? -8.761 20.084 9.328 1.00 65.69 209 ALA A C 1
ATOM 1592 O O . ALA A 1 209 ? -8.706 20.373 10.523 1.00 65.69 209 ALA A O 1
ATOM 1593 N N . GLY A 1 210 ? -9.274 18.924 8.916 1.00 85.81 210 GLY A N 1
ATOM 1594 C CA . GLY A 1 210 ? -9.806 17.910 9.818 1.00 85.81 210 GLY A CA 1
ATOM 1595 C C . GLY A 1 210 ? -8.751 16.884 10.215 1.00 85.81 210 GLY A C 1
ATOM 1596 O O . GLY A 1 210 ? -7.969 16.420 9.385 1.00 85.81 210 GLY A O 1
ATOM 1597 N N . SER A 1 211 ? -8.784 16.476 11.477 1.00 92.69 211 SER A N 1
ATOM 1598 C CA . SER A 1 211 ? -8.128 15.260 11.935 1.00 92.69 211 SER A CA 1
ATOM 1599 C C . SER A 1 211 ? -9.154 14.312 12.532 1.00 92.69 211 SER A C 1
ATOM 1601 O O . SER A 1 211 ? -10.232 14.718 12.979 1.00 92.69 211 SER A O 1
ATOM 1603 N N . TYR A 1 212 ? -8.809 13.036 12.531 1.00 93.75 212 TYR A N 1
ATOM 1604 C CA . TYR A 1 212 ? -9.525 12.029 13.287 1.00 93.75 212 TYR A CA 1
ATOM 1605 C C . TYR A 1 212 ? -8.525 11.194 14.076 1.00 93.75 212 TYR A C 1
ATOM 1607 O O . TYR A 1 212 ? -7.380 10.991 13.655 1.00 93.75 212 TYR A O 1
ATOM 1615 N N . SER A 1 213 ? -8.979 10.686 15.211 1.00 97.38 213 SER A N 1
ATOM 1616 C CA . SER A 1 213 ? -8.256 9.690 15.986 1.00 97.38 213 SER A CA 1
ATOM 1617 C C . SER A 1 213 ? -9.002 8.367 15.931 1.00 97.38 213 SER A C 1
ATOM 1619 O O . SER A 1 213 ? -10.222 8.309 15.771 1.00 97.38 213 SER A O 1
ATOM 1621 N N . PHE A 1 214 ? -8.258 7.277 16.047 1.00 97.56 214 PHE A N 1
ATOM 1622 C CA . PHE A 1 214 ? -8.810 5.932 16.025 1.00 97.56 214 PHE A CA 1
ATOM 1623 C C . PHE A 1 214 ? -8.175 5.071 17.111 1.00 97.56 214 PHE A C 1
ATOM 1625 O O . PHE A 1 214 ? -7.052 5.316 17.556 1.00 97.56 214 PHE A O 1
ATOM 1632 N N . THR A 1 215 ? -8.902 4.039 17.520 1.00 98.12 215 THR A N 1
ATOM 1633 C CA . THR A 1 215 ? -8.350 2.920 18.276 1.00 98.12 215 THR A CA 1
ATOM 1634 C C . THR A 1 215 ? -8.947 1.630 17.742 1.00 98.12 215 THR A C 1
ATOM 1636 O O . THR A 1 215 ? -10.136 1.569 17.439 1.00 98.12 215 THR A O 1
ATOM 1639 N N . GLY A 1 216 ? -8.121 0.609 17.574 1.00 97.19 216 GLY A N 1
ATOM 1640 C CA . GLY A 1 216 ? -8.514 -0.695 17.075 1.00 97.19 216 GLY A CA 1
ATOM 1641 C C . GLY A 1 216 ? -7.763 -1.802 17.788 1.00 97.19 216 GLY A C 1
ATOM 1642 O O . GLY A 1 216 ? -6.698 -1.592 18.360 1.00 97.19 216 GLY A O 1
ATOM 1643 N N . MET A 1 217 ? -8.337 -2.993 17.748 1.00 96.75 217 MET A N 1
ATOM 1644 C CA . MET A 1 217 ? -7.768 -4.203 18.313 1.00 96.75 217 MET A CA 1
ATOM 1645 C C . MET A 1 217 ? -7.424 -5.155 17.176 1.00 96.75 217 MET A C 1
ATOM 1647 O O . MET A 1 217 ? -8.293 -5.477 16.364 1.00 96.75 217 MET A O 1
ATOM 1651 N N . TYR A 1 218 ? -6.166 -5.586 17.120 1.00 95.00 218 TYR A N 1
ATOM 1652 C CA . TYR A 1 218 ? -5.737 -6.667 16.248 1.00 95.00 218 TYR A CA 1
ATOM 1653 C C . TYR A 1 218 ? -6.097 -8.017 16.866 1.00 95.00 218 TYR A C 1
ATOM 1655 O O . TYR A 1 218 ? -5.710 -8.333 17.994 1.00 95.00 218 TYR A O 1
ATOM 1663 N N . ASP A 1 219 ? -6.818 -8.826 16.106 1.00 92.88 219 ASP A N 1
ATOM 1664 C CA . ASP A 1 219 ? -7.113 -10.210 16.436 1.00 92.88 219 ASP A CA 1
ATOM 1665 C C . ASP A 1 219 ? -6.183 -11.125 15.635 1.00 92.88 219 ASP A C 1
ATOM 1667 O O . ASP A 1 219 ? -6.300 -11.247 14.416 1.00 92.88 219 ASP A O 1
ATOM 1671 N N . ALA A 1 220 ? -5.269 -11.802 16.331 1.00 88.19 220 ALA A N 1
ATOM 1672 C CA . ALA A 1 220 ? -4.306 -12.716 15.722 1.00 88.19 220 ALA A CA 1
ATOM 1673 C C . ALA A 1 220 ? -4.950 -13.965 15.092 1.00 88.19 220 ALA A C 1
ATOM 1675 O O . ALA A 1 220 ? -4.350 -14.576 14.208 1.00 88.19 220 ALA A O 1
ATOM 1676 N N . THR A 1 221 ? -6.157 -14.341 15.524 1.00 88.75 221 THR A N 1
ATOM 1677 C CA . THR A 1 221 ? -6.889 -15.502 14.997 1.00 88.75 221 THR A CA 1
ATOM 1678 C C . THR A 1 221 ? -7.449 -15.190 13.621 1.00 88.75 221 THR A C 1
ATOM 1680 O O . THR A 1 221 ? -7.289 -15.966 12.681 1.00 88.75 221 THR A O 1
ATOM 1683 N N . THR A 1 222 ? -8.110 -14.039 13.500 1.00 89.00 222 THR A N 1
ATOM 1684 C CA . THR A 1 222 ? -8.754 -13.622 12.252 1.00 89.00 222 THR A CA 1
ATOM 1685 C C . THR A 1 222 ? -7.834 -12.793 11.360 1.00 89.00 222 THR A C 1
ATOM 1687 O O . THR A 1 222 ? -8.141 -12.611 10.183 1.00 89.00 222 THR A O 1
ATOM 1690 N N . LYS A 1 223 ? -6.702 -12.320 11.899 1.00 88.69 223 LYS A N 1
ATOM 1691 C CA . LYS A 1 223 ? -5.769 -11.369 11.275 1.00 88.69 223 LYS A CA 1
ATOM 1692 C C . LYS A 1 223 ? -6.464 -10.079 10.832 1.00 88.69 223 LYS A C 1
ATOM 1694 O O . LYS A 1 223 ? -6.163 -9.523 9.774 1.00 88.69 223 LYS A O 1
ATOM 1699 N N . LYS A 1 224 ? -7.421 -9.619 11.640 1.00 92.75 224 LYS A N 1
ATOM 1700 C CA . LYS A 1 224 ? -8.218 -8.414 11.383 1.00 92.75 224 LYS A CA 1
ATOM 1701 C C . LYS A 1 224 ? -7.968 -7.368 12.450 1.00 92.75 224 LYS A C 1
ATOM 1703 O O . LYS A 1 224 ? -7.630 -7.695 13.584 1.00 92.75 224 LYS A O 1
ATOM 1708 N N . ILE A 1 225 ? -8.189 -6.113 12.084 1.00 95.50 225 ILE A N 1
ATOM 1709 C CA . ILE A 1 225 ? -8.250 -5.003 13.031 1.00 95.50 225 ILE A CA 1
ATOM 1710 C C . ILE A 1 225 ? -9.686 -4.500 13.049 1.00 95.50 225 ILE A C 1
ATOM 1712 O O . ILE A 1 225 ? -10.230 -4.150 12.006 1.00 95.50 225 ILE A O 1
ATOM 1716 N N . THR A 1 226 ? -10.294 -4.440 14.227 1.00 96.25 226 THR A N 1
ATOM 1717 C CA . THR A 1 226 ? -11.614 -3.822 14.422 1.00 96.25 226 THR A CA 1
ATOM 1718 C C . THR A 1 226 ? -11.513 -2.714 15.445 1.00 96.25 226 THR A C 1
ATOM 1720 O O . THR A 1 226 ? -10.845 -2.888 16.464 1.00 96.25 226 THR A O 1
ATOM 1723 N N . GLY A 1 227 ? -12.178 -1.591 15.209 1.00 96.50 227 GLY A N 1
ATOM 1724 C CA . GLY A 1 227 ? -12.019 -0.435 16.076 1.00 96.50 227 GLY A CA 1
ATOM 1725 C C . GLY A 1 227 ? -13.090 0.626 15.932 1.00 96.50 227 GLY A C 1
ATOM 1726 O O . GLY A 1 227 ? -14.093 0.441 15.242 1.00 96.50 227 GLY A O 1
ATOM 1727 N N . THR A 1 228 ? -12.852 1.747 16.600 1.00 96.44 228 THR A N 1
ATOM 1728 C CA . THR A 1 228 ? -13.666 2.960 16.551 1.00 96.44 228 THR A CA 1
ATOM 1729 C C . THR A 1 228 ? -12.825 4.157 16.138 1.00 96.44 228 THR A C 1
ATOM 1731 O O . THR A 1 228 ? -11.603 4.166 16.297 1.00 96.44 228 THR A O 1
ATOM 1734 N N . TYR A 1 229 ? -13.490 5.180 15.613 1.00 95.44 229 TYR A N 1
ATOM 1735 C CA . TYR A 1 229 ? -12.867 6.457 15.287 1.00 95.44 229 TYR A CA 1
ATOM 1736 C C . TYR A 1 229 ? -13.745 7.628 15.741 1.00 95.44 229 TYR A C 1
ATOM 1738 O O . TYR A 1 229 ? -14.947 7.468 15.992 1.00 95.44 229 TYR A O 1
ATOM 1746 N N . GLY A 1 230 ? -13.125 8.797 15.876 1.00 93.75 230 GLY A N 1
ATOM 1747 C CA . GLY A 1 230 ? -13.782 10.048 16.234 1.00 93.75 230 GLY A CA 1
ATOM 1748 C C . GLY A 1 230 ? -13.060 11.273 15.666 1.00 93.75 230 GLY A C 1
ATOM 1749 O O . GLY A 1 230 ? -11.905 11.184 15.248 1.00 93.75 230 GLY A O 1
ATOM 1750 N N . PHE A 1 231 ? -13.731 12.427 15.634 1.00 92.44 231 PHE A N 1
ATOM 1751 C CA . PHE A 1 231 ? -13.106 13.683 15.201 1.00 92.44 231 PHE A CA 1
ATOM 1752 C C . PHE A 1 231 ? -12.095 14.220 16.223 1.00 92.44 231 PHE A C 1
ATOM 1754 O O . PHE A 1 231 ? -12.275 14.096 17.439 1.00 92.44 231 PHE A O 1
ATOM 1761 N N . GLY A 1 232 ? -11.054 14.890 15.724 1.00 91.56 232 GLY A N 1
ATOM 1762 C CA . GLY A 1 232 ? -10.024 15.509 16.551 1.00 91.56 232 GLY A CA 1
ATOM 1763 C C . GLY A 1 232 ? -9.248 14.463 17.345 1.00 91.56 232 GLY A C 1
ATOM 1764 O O . GLY A 1 232 ? -8.694 13.539 16.764 1.00 91.56 232 GLY A O 1
ATOM 1765 N N . SER A 1 233 ? -9.215 14.614 18.671 1.00 93.88 233 SER A N 1
ATOM 1766 C CA . SER A 1 233 ? -8.554 13.683 19.598 1.00 93.88 233 SER A CA 1
ATOM 1767 C C . SER A 1 233 ? -9.445 12.533 20.077 1.00 93.88 233 SER A C 1
ATOM 1769 O O . SER A 1 233 ? -8.996 11.699 20.863 1.00 93.88 233 SER A O 1
ATOM 1771 N N . ASN A 1 234 ? -10.717 12.495 19.672 1.00 94.81 234 ASN A N 1
ATOM 1772 C CA . ASN A 1 234 ? -11.633 11.444 20.100 1.00 94.81 234 ASN A CA 1
ATOM 1773 C C . ASN A 1 234 ? -11.373 10.167 19.298 1.00 94.81 234 ASN A C 1
ATOM 1775 O O . ASN A 1 234 ? -11.352 10.188 18.076 1.00 94.81 234 ASN A O 1
ATOM 1779 N N . THR A 1 235 ? -11.231 9.030 19.975 1.00 93.44 235 THR A N 1
ATOM 1780 C CA . THR A 1 235 ? -11.080 7.712 19.329 1.00 93.44 235 THR A CA 1
ATOM 1781 C C . THR A 1 235 ? -12.413 6.988 19.129 1.00 93.44 235 THR A C 1
ATOM 1783 O O . THR A 1 235 ? -12.444 5.828 18.725 1.00 93.44 235 THR A O 1
ATOM 1786 N N . SER A 1 236 ? -13.529 7.647 19.438 1.00 91.88 236 SER A N 1
ATOM 1787 C CA . SER A 1 236 ? -14.888 7.118 19.319 1.00 91.88 236 SER A CA 1
ATOM 1788 C C . SER A 1 236 ? -15.889 8.260 19.116 1.00 91.88 236 SER A C 1
ATOM 1790 O O . SER A 1 236 ? -15.529 9.432 19.234 1.00 91.88 236 SER A O 1
ATOM 1792 N N . GLY A 1 237 ? -17.141 7.915 18.811 1.00 87.44 237 GLY A N 1
ATOM 1793 C CA . GLY A 1 237 ? -18.238 8.870 18.617 1.00 87.44 237 GLY A CA 1
ATOM 1794 C C . GLY A 1 237 ? -18.706 8.990 17.168 1.00 87.44 237 GLY A C 1
ATOM 1795 O O . GLY A 1 237 ? -19.890 9.218 16.954 1.00 87.44 237 GLY A O 1
ATOM 1796 N N . GLU A 1 238 ? -17.830 8.731 16.191 1.00 89.56 238 GLU A N 1
ATOM 1797 C CA . GLU A 1 238 ? -18.178 8.837 14.764 1.00 89.56 238 GLU A CA 1
ATOM 1798 C C . GLU A 1 238 ? -18.530 7.492 14.130 1.00 89.56 238 GLU A C 1
ATOM 1800 O O . GLU A 1 238 ? -19.401 7.407 13.265 1.00 89.56 238 GLU A O 1
ATOM 1805 N N . GLY A 1 239 ? -17.892 6.409 14.570 1.00 92.50 239 GLY A N 1
ATOM 1806 C CA . GLY A 1 239 ? -18.253 5.087 14.083 1.00 92.50 239 GLY A CA 1
ATOM 1807 C C . GLY A 1 239 ? -17.248 4.002 14.410 1.00 92.50 239 GLY A C 1
ATOM 1808 O O . GLY A 1 239 ? -16.333 4.169 15.217 1.00 92.50 239 GLY A O 1
ATOM 1809 N N . THR A 1 240 ? -17.458 2.866 13.754 1.00 94.81 240 THR A N 1
ATOM 1810 C CA . THR A 1 240 ? -16.592 1.690 13.801 1.00 94.81 240 THR A CA 1
ATOM 1811 C C . THR A 1 240 ? -15.887 1.492 12.468 1.00 94.81 240 THR A C 1
ATOM 1813 O O . THR A 1 240 ? -16.400 1.906 11.429 1.00 94.81 240 THR A O 1
ATOM 1816 N N . PHE A 1 241 ? -14.752 0.805 12.485 1.00 95.38 241 PHE A N 1
ATOM 1817 C CA . PHE A 1 241 ? -14.078 0.325 11.286 1.00 95.38 241 PHE A CA 1
ATOM 1818 C C . PHE A 1 241 ? -13.646 -1.129 11.456 1.00 95.38 241 PHE A C 1
ATOM 1820 O O . PHE A 1 241 ? -13.461 -1.617 12.575 1.00 95.38 241 PHE A O 1
ATOM 1827 N N . PHE A 1 242 ? -13.456 -1.802 10.330 1.00 94.75 242 PHE A N 1
ATOM 1828 C CA . PHE A 1 242 ? -12.767 -3.079 10.258 1.00 94.75 242 PHE A CA 1
ATOM 1829 C C . PHE A 1 242 ? -11.764 -3.059 9.108 1.00 94.75 242 PHE A C 1
ATOM 1831 O O . PHE A 1 242 ? -11.989 -2.404 8.093 1.00 94.75 242 PHE A O 1
ATOM 1838 N N . LEU A 1 243 ? -10.669 -3.790 9.266 1.00 95.12 243 LEU A N 1
ATOM 1839 C CA . LEU A 1 243 ? -9.578 -3.886 8.308 1.00 95.12 243 LEU A CA 1
ATOM 1840 C C . LEU A 1 243 ? -9.072 -5.326 8.235 1.00 95.12 243 LEU A C 1
ATOM 1842 O O . LEU A 1 243 ? -8.904 -5.990 9.259 1.00 95.12 243 LEU A O 1
ATOM 1846 N N . GLU A 1 244 ? -8.778 -5.775 7.022 1.00 92.94 244 GLU A N 1
ATOM 1847 C CA . GLU A 1 244 ? -8.151 -7.059 6.724 1.00 92.94 244 GLU A CA 1
ATOM 1848 C C . GLU A 1 244 ? -6.840 -6.827 5.980 1.00 92.94 244 GLU A C 1
ATOM 1850 O O . GLU A 1 244 ? -6.772 -6.011 5.058 1.00 92.94 244 GLU A O 1
ATOM 1855 N N . ASN A 1 245 ? -5.796 -7.555 6.367 1.00 90.81 245 ASN A N 1
ATOM 1856 C CA . ASN A 1 245 ? -4.499 -7.456 5.718 1.00 90.81 245 ASN A CA 1
ATOM 1857 C C . ASN A 1 245 ? -4.560 -8.081 4.313 1.00 90.81 245 ASN A C 1
ATOM 1859 O O . ASN A 1 245 ? -4.976 -9.229 4.157 1.00 90.81 245 ASN A O 1
ATOM 1863 N N . LYS A 1 246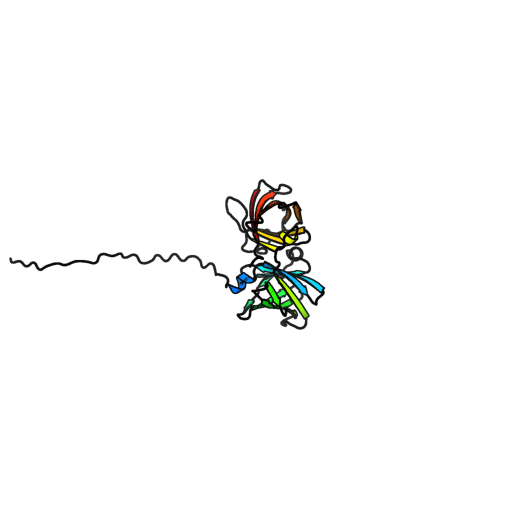 ? -4.131 -7.335 3.291 1.00 89.75 246 LYS A N 1
ATOM 1864 C CA . LYS A 1 246 ? -4.050 -7.799 1.896 1.00 89.75 246 LYS A CA 1
ATOM 1865 C C . LYS A 1 246 ? -2.649 -8.232 1.477 1.00 89.75 246 LYS A C 1
ATOM 1867 O O . LYS A 1 246 ? -2.454 -8.643 0.341 1.00 89.75 246 LYS A O 1
ATOM 1872 N N . ASN A 1 247 ? -1.677 -8.191 2.382 1.00 82.06 247 ASN A N 1
ATOM 1873 C CA . ASN A 1 247 ? -0.334 -8.669 2.093 1.00 82.06 247 ASN A CA 1
ATOM 1874 C C . ASN A 1 247 ? -0.173 -10.190 2.232 1.00 82.06 247 ASN A C 1
ATOM 1876 O 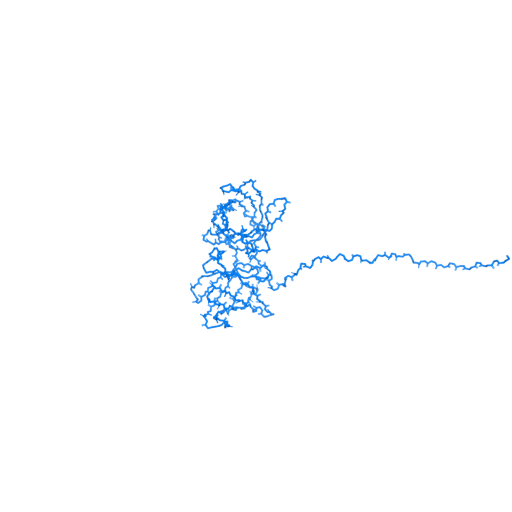O . ASN A 1 247 ? 0.820 -10.734 1.754 1.00 82.06 247 ASN A O 1
ATOM 1880 N N . HIS A 1 248 ? -1.113 -10.887 2.869 1.00 65.06 248 HIS A N 1
ATOM 1881 C CA . HIS A 1 248 ? -1.091 -12.346 2.910 1.00 65.06 248 HIS A CA 1
ATOM 1882 C C . HIS A 1 248 ? -1.550 -12.943 1.571 1.00 65.06 248 HIS A C 1
ATOM 1884 O O . HIS A 1 248 ? -2.474 -12.427 0.943 1.00 65.06 248 HIS A O 1
ATOM 1890 N N . ASN A 1 249 ? -0.878 -14.016 1.145 1.00 52.50 249 ASN A N 1
ATOM 1891 C CA . ASN A 1 249 ? -1.330 -14.881 0.052 1.00 52.50 249 ASN A CA 1
ATOM 1892 C C . ASN A 1 249 ? -2.441 -15.823 0.522 1.00 52.50 249 ASN A C 1
ATOM 1894 O O . ASN A 1 249 ? -2.372 -16.265 1.694 1.00 52.50 249 ASN A O 1
#

pLDDT: mean 82.6, std 18.89, range [29.69, 98.12]